Protein AF-A0A8H7TRX8-F1 (afdb_monomer)

pLDDT: mean 78.84, std 21.85, range [29.06, 98.62]

Secondary structure (DSSP, 8-state):
------------------------PPPPPPP-PPPTHHHHHHHHTTSS-PPPPP---PPPPPPPP---PPPPPPEEEEE--TT--STT--GGGTT--SSS-HHHHHHHHHHHHHHHTTSGGGHHHHHHHHPPPTTS-GGG--PPEEEEEE--EE---SS---HHHHHHHHHHHHHHHHTT-TTEEESHHHHTHHHHHHHHS-HHHHHTTTGGGSEEEEEE-TT--EEEEEE-BTTTBTTSS---HHHHHHHTT--GGGSTTTT--TTPPPP-H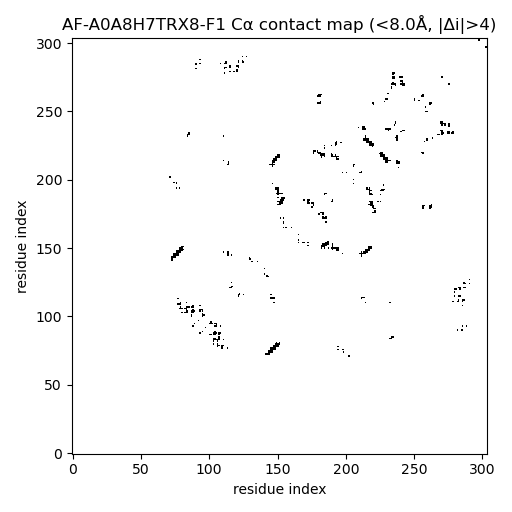HHHHHHHHHHHHHHHHHHHHHHHHHHHHT--

Structure (mmCIF, N/CA/C/O backbone):
data_AF-A0A8H7TRX8-F1
#
_entry.id   AF-A0A8H7TRX8-F1
#
loop_
_atom_site.group_PDB
_atom_site.id
_atom_site.type_symbol
_atom_site.label_atom_id
_atom_site.label_alt_id
_atom_site.label_comp_id
_atom_site.label_asym_id
_atom_site.label_entity_id
_atom_site.label_seq_id
_atom_site.pdbx_PDB_ins_code
_atom_site.Cartn_x
_atom_site.Cartn_y
_atom_site.Cartn_z
_atom_site.occupancy
_atom_site.B_iso_or_equiv
_atom_site.auth_seq_id
_atom_site.auth_comp_id
_atom_site.auth_asym_id
_atom_site.auth_atom_id
_atom_site.pdbx_PDB_model_num
ATOM 1 N N . MET A 1 1 ? -0.305 -61.666 39.624 1.00 35.84 1 MET A N 1
ATOM 2 C CA . MET A 1 1 ? 0.980 -62.393 39.688 1.00 35.84 1 MET A CA 1
ATOM 3 C C . MET A 1 1 ? 1.991 -61.541 38.919 1.00 35.84 1 MET A C 1
ATOM 5 O O . MET A 1 1 ? 1.822 -61.450 37.715 1.00 35.84 1 MET A O 1
ATOM 9 N N . GLY A 1 2 ? 2.906 -60.850 39.632 1.00 34.81 2 GLY A N 1
ATOM 10 C CA . GLY A 1 2 ? 3.966 -59.924 39.135 1.00 34.81 2 GLY A CA 1
ATOM 11 C C . GLY A 1 2 ? 3.442 -58.579 38.596 1.00 34.81 2 GLY A C 1
ATOM 12 O O . GLY A 1 2 ? 2.683 -58.611 37.643 1.00 34.81 2 GLY A O 1
ATOM 13 N N . HIS A 1 3 ? 3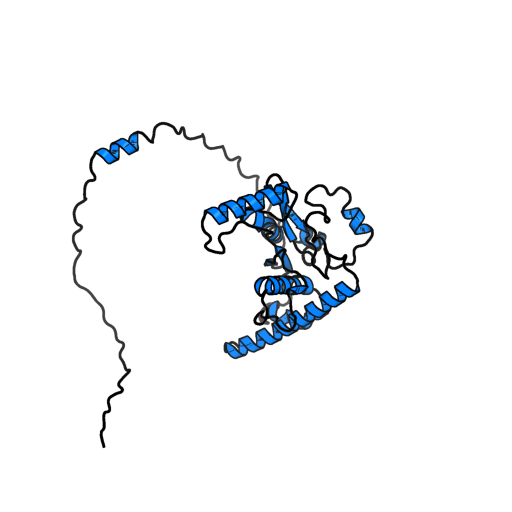.635 -57.365 39.136 1.00 34.59 3 HIS A N 1
ATOM 14 C CA . HIS A 1 3 ? 4.640 -56.664 39.969 1.00 34.59 3 HIS A CA 1
ATOM 15 C C . HIS A 1 3 ? 5.892 -56.130 39.237 1.00 34.59 3 HIS A C 1
ATOM 17 O O . HIS A 1 3 ? 6.704 -56.931 38.790 1.00 34.59 3 HIS A O 1
ATOM 23 N N . HIS A 1 4 ? 5.975 -54.784 39.155 1.00 36.88 4 HIS A N 1
ATOM 24 C CA . HIS A 1 4 ? 7.114 -53.828 39.084 1.00 36.88 4 HIS A CA 1
ATOM 25 C C . HIS A 1 4 ? 6.609 -52.569 38.337 1.00 36.88 4 HIS A C 1
ATOM 27 O O . HIS A 1 4 ? 6.227 -52.698 37.181 1.00 36.88 4 HIS A O 1
ATOM 33 N N . ASP A 1 5 ? 6.399 -51.358 38.865 1.00 37.66 5 ASP A N 1
ATOM 34 C CA . ASP A 1 5 ? 6.855 -50.540 40.009 1.00 37.66 5 ASP A CA 1
ATOM 35 C C . ASP A 1 5 ? 8.151 -49.724 39.803 1.00 37.66 5 ASP A C 1
ATOM 37 O O . ASP A 1 5 ? 9.176 -50.265 39.393 1.00 37.66 5 ASP A O 1
ATOM 41 N N . GLY A 1 6 ? 8.064 -48.428 40.154 1.00 30.64 6 GLY A N 1
ATOM 42 C CA . GLY A 1 6 ? 9.142 -47.425 40.241 1.00 30.64 6 GLY A CA 1
ATOM 43 C C . GLY A 1 6 ?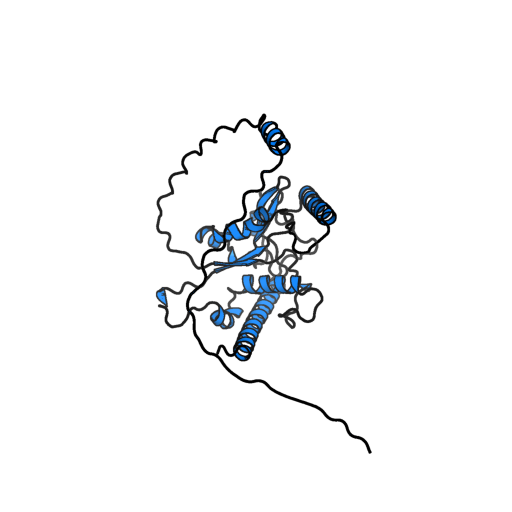 9.194 -46.404 39.086 1.00 30.64 6 GLY A C 1
ATOM 44 O O . GLY A 1 6 ? 9.355 -46.782 37.936 1.00 30.64 6 GLY A O 1
ATOM 45 N N . GLY A 1 7 ? 9.126 -45.085 39.280 1.00 29.06 7 GLY A N 1
ATOM 46 C CA . GLY A 1 7 ? 9.067 -44.275 40.494 1.00 29.06 7 GLY A CA 1
ATOM 47 C C . GLY A 1 7 ? 9.160 -42.784 40.127 1.00 29.06 7 GLY A C 1
ATOM 48 O O . GLY A 1 7 ? 9.946 -42.393 39.266 1.00 29.06 7 GLY A O 1
ATOM 49 N N . ALA A 1 8 ? 8.332 -41.966 40.773 1.00 34.69 8 ALA A N 1
ATOM 50 C CA . ALA A 1 8 ? 8.376 -40.506 40.759 1.00 34.69 8 ALA A CA 1
ATOM 51 C C . ALA A 1 8 ? 9.364 -39.979 41.813 1.00 34.69 8 ALA A C 1
ATOM 53 O O . ALA A 1 8 ? 9.553 -40.660 42.817 1.00 34.69 8 ALA A O 1
ATOM 54 N N . HIS A 1 9 ? 9.925 -38.776 41.601 1.00 32.00 9 HIS A N 1
ATOM 55 C CA . HIS A 1 9 ? 10.446 -37.789 42.582 1.00 32.00 9 HIS A CA 1
ATOM 56 C C . HIS A 1 9 ? 11.477 -36.869 41.883 1.00 32.00 9 HIS A C 1
ATOM 58 O O . HIS A 1 9 ? 12.253 -37.354 41.077 1.00 32.00 9 HIS A O 1
ATOM 64 N N . LYS A 1 10 ? 11.624 -35.560 42.129 1.00 34.69 10 LYS A N 1
ATOM 65 C CA . LYS A 1 10 ? 10.944 -34.565 42.976 1.00 34.69 10 LYS A CA 1
ATOM 66 C C . LYS A 1 10 ? 11.552 -33.199 42.591 1.00 34.69 10 LYS A C 1
ATOM 68 O O . LYS A 1 10 ? 12.772 -33.075 42.565 1.00 34.69 10 LYS A O 1
ATOM 73 N N . LEU A 1 11 ? 10.725 -32.193 42.324 1.00 34.84 11 LEU A N 1
ATOM 74 C CA . LEU A 1 11 ? 11.100 -30.776 42.412 1.00 34.84 11 LEU A CA 1
ATOM 75 C C . LEU A 1 11 ? 11.229 -30.391 43.893 1.00 34.84 11 LEU A C 1
ATOM 77 O O . LEU A 1 11 ? 10.339 -30.769 44.660 1.00 34.84 11 LEU A O 1
ATOM 81 N N . ARG A 1 12 ? 12.277 -29.635 44.268 1.00 31.19 12 ARG A N 1
ATOM 82 C CA . ARG A 1 12 ? 12.209 -28.425 45.123 1.00 31.19 12 ARG A CA 1
ATOM 83 C C . ARG A 1 12 ? 13.580 -27.900 45.590 1.00 31.19 12 ARG A C 1
ATOM 85 O O . ARG A 1 12 ? 14.409 -28.670 46.059 1.00 31.19 12 ARG A O 1
ATOM 92 N N . ASP A 1 13 ? 13.671 -26.571 45.499 1.00 30.55 13 ASP A N 1
ATOM 93 C CA . ASP A 1 13 ? 14.258 -25.588 46.424 1.00 30.55 13 ASP A CA 1
ATOM 94 C C . ASP A 1 13 ? 15.778 -25.557 46.672 1.00 30.55 13 ASP A C 1
ATOM 96 O O . ASP A 1 13 ? 16.337 -26.440 47.314 1.00 30.55 13 ASP A O 1
ATOM 100 N N . LEU A 1 14 ? 16.436 -24.461 46.258 1.00 30.69 14 LEU A N 1
ATOM 101 C CA . LEU A 1 14 ? 16.803 -23.334 47.144 1.00 30.69 14 LEU A CA 1
ATOM 102 C C . LEU A 1 14 ? 17.739 -22.341 46.432 1.00 30.69 14 LEU A C 1
ATOM 104 O O . LEU A 1 14 ? 18.818 -22.694 45.958 1.00 30.69 14 LEU A O 1
ATOM 108 N N . ALA A 1 15 ? 17.313 -21.081 46.412 1.00 32.53 15 ALA A N 1
ATOM 109 C CA . ALA A 1 15 ? 18.179 -19.915 46.308 1.00 32.53 15 ALA A CA 1
ATOM 110 C C . ALA A 1 15 ? 18.940 -19.713 47.634 1.00 32.53 15 ALA A C 1
ATOM 112 O O . ALA A 1 15 ? 18.352 -19.931 48.689 1.00 32.53 15 ALA A O 1
ATOM 113 N N . ASP A 1 16 ? 20.220 -19.322 47.580 1.00 31.12 16 ASP A N 1
ATOM 114 C CA . ASP A 1 16 ? 20.736 -18.098 48.227 1.00 31.12 16 ASP A CA 1
ATOM 115 C C . ASP A 1 16 ? 22.275 -17.958 48.118 1.00 31.12 16 ASP A C 1
ATOM 117 O O . ASP A 1 16 ? 23.044 -18.804 48.565 1.00 31.12 16 ASP A O 1
ATOM 121 N N . ILE A 1 17 ? 22.685 -16.859 47.471 1.00 32.97 17 ILE A N 1
ATOM 122 C CA . ILE A 1 17 ? 23.666 -15.830 47.881 1.00 32.97 17 ILE A CA 1
ATOM 123 C C . ILE A 1 17 ? 24.935 -16.274 48.650 1.00 32.97 17 ILE A C 1
ATOM 125 O O . ILE A 1 17 ? 24.864 -16.567 49.838 1.00 32.97 17 ILE A O 1
ATOM 129 N N . GLN A 1 18 ? 26.118 -16.107 48.026 1.00 30.06 18 GLN A N 1
ATOM 130 C CA . GLN A 1 18 ? 27.255 -15.295 48.534 1.00 30.06 18 GLN A CA 1
ATOM 131 C C . GLN A 1 18 ? 28.492 -15.364 47.602 1.00 30.06 18 GLN A C 1
ATOM 133 O O . GLN A 1 18 ? 29.047 -16.429 47.360 1.00 30.06 18 GLN A O 1
ATOM 138 N N . ASP A 1 19 ? 28.946 -14.197 47.136 1.00 34.84 19 ASP A N 1
ATOM 139 C CA . ASP A 1 19 ? 30.321 -13.884 46.680 1.00 34.84 19 ASP A CA 1
ATOM 140 C C . ASP A 1 19 ? 31.015 -13.187 47.890 1.00 34.84 19 ASP A C 1
ATOM 142 O O . ASP A 1 19 ? 30.263 -12.548 48.642 1.00 34.84 19 ASP A O 1
ATOM 146 N N . PRO A 1 20 ? 32.353 -13.225 48.160 1.00 41.59 20 PRO A N 1
ATOM 147 C CA . PRO A 1 20 ? 33.387 -12.811 47.198 1.00 41.59 20 PRO A CA 1
ATOM 148 C C . PRO A 1 20 ? 34.822 -13.414 47.337 1.00 41.59 20 PRO A C 1
ATOM 150 O O . PRO A 1 20 ? 35.249 -13.882 48.387 1.00 41.59 20 PRO A O 1
ATOM 153 N N . GLN A 1 21 ? 35.621 -13.225 46.276 1.00 32.00 21 GLN A N 1
ATOM 154 C CA . GLN A 1 21 ? 37.090 -13.017 46.263 1.00 32.00 21 GLN A CA 1
ATOM 155 C C . GLN A 1 21 ? 38.032 -14.145 46.745 1.00 32.00 21 GLN A C 1
ATOM 157 O O . GLN A 1 21 ? 38.257 -14.322 47.937 1.00 32.00 21 GLN A O 1
ATOM 162 N N . ALA A 1 22 ? 38.756 -14.756 45.795 1.00 34.28 22 ALA A N 1
ATOM 163 C CA . ALA A 1 22 ? 40.231 -14.727 45.712 1.00 34.28 22 ALA A CA 1
ATOM 164 C C . ALA A 1 22 ? 40.734 -15.775 44.706 1.00 34.28 22 ALA A C 1
ATOM 166 O O . ALA A 1 22 ? 40.695 -16.952 45.017 1.00 34.28 22 ALA A O 1
ATOM 167 N N . HIS A 1 23 ? 41.255 -15.365 43.544 1.00 38.56 23 HIS A N 1
ATOM 168 C CA . HIS A 1 23 ? 42.438 -15.967 42.902 1.00 38.56 23 HIS A CA 1
ATOM 169 C C . HIS A 1 23 ? 42.927 -15.044 41.768 1.00 38.56 23 HIS A C 1
ATOM 171 O O . HIS A 1 23 ? 42.136 -14.476 41.021 1.00 38.56 23 HIS A O 1
ATOM 177 N N . GLY A 1 24 ? 44.244 -14.820 41.737 1.00 37.09 24 GLY A N 1
ATOM 178 C CA . GLY A 1 24 ? 44.930 -13.765 40.985 1.00 37.09 24 GLY A CA 1
ATOM 179 C C . GLY A 1 24 ? 45.011 -13.950 39.460 1.00 37.09 24 GLY A C 1
ATOM 180 O O . GLY A 1 24 ? 44.473 -14.908 38.907 1.00 37.09 24 GLY A O 1
ATOM 181 N N . PRO A 1 25 ? 45.683 -13.014 38.762 1.00 35.91 25 PRO A N 1
ATOM 182 C CA . PRO A 1 25 ? 45.646 -12.917 37.309 1.00 35.91 25 PRO A CA 1
ATOM 183 C C . PRO A 1 25 ? 46.449 -14.043 36.648 1.00 35.91 25 PRO A C 1
ATOM 185 O O . PRO A 1 25 ? 47.644 -14.197 36.893 1.00 35.91 25 PRO A O 1
ATOM 188 N N . ALA A 1 26 ? 45.788 -14.803 35.774 1.00 41.28 26 ALA A N 1
ATOM 189 C CA . ALA A 1 26 ? 46.427 -15.782 34.905 1.00 41.28 26 ALA A CA 1
ATOM 190 C C . ALA A 1 26 ? 47.341 -15.084 33.878 1.00 41.28 26 ALA A C 1
ATOM 192 O O . ALA A 1 26 ? 46.930 -14.159 33.171 1.00 41.28 26 ALA A O 1
ATOM 193 N N . GLU A 1 27 ? 48.593 -15.534 33.815 1.00 37.94 27 GLU A N 1
ATOM 194 C CA . GLU A 1 27 ? 49.630 -15.057 32.900 1.00 37.94 27 GLU A CA 1
ATOM 195 C C . GLU A 1 27 ? 49.241 -15.266 31.423 1.00 37.94 27 GLU A C 1
ATOM 197 O O . GLU A 1 27 ? 48.745 -16.321 31.024 1.00 37.94 27 GLU A O 1
ATOM 202 N N . ARG A 1 28 ? 49.489 -14.249 30.584 1.00 38.94 28 ARG A N 1
ATOM 203 C CA . ARG A 1 28 ? 49.317 -14.324 29.122 1.00 38.94 28 ARG A CA 1
ATOM 204 C C . ARG A 1 28 ? 50.450 -15.147 28.491 1.00 38.94 28 ARG A C 1
ATOM 206 O O . ARG A 1 28 ? 51.612 -14.838 28.756 1.00 38.94 28 ARG A O 1
ATOM 213 N N . PRO A 1 29 ? 50.164 -16.099 27.586 1.00 43.34 29 PRO A N 1
ATOM 214 C CA . PRO A 1 29 ? 51.209 -16.787 26.838 1.00 43.34 29 PRO A CA 1
ATOM 215 C C . PRO A 1 29 ? 51.834 -15.866 25.767 1.00 43.34 29 PRO A C 1
ATOM 217 O O . PRO A 1 29 ? 51.156 -14.984 25.228 1.00 43.34 29 PRO A O 1
ATOM 220 N N . PRO A 1 30 ? 53.129 -16.047 25.446 1.00 45.12 30 PRO A N 1
ATOM 221 C CA . PRO A 1 30 ? 53.877 -15.142 24.584 1.00 45.12 30 PRO A CA 1
ATOM 222 C C . PRO A 1 30 ? 53.484 -15.259 23.105 1.00 45.12 30 PRO A C 1
ATOM 224 O O . PRO A 1 30 ? 53.140 -16.319 22.587 1.00 45.12 30 PRO A O 1
ATOM 227 N N . HIS A 1 31 ? 53.573 -14.115 22.431 1.00 46.09 31 HIS A N 1
ATOM 228 C CA . HIS A 1 31 ? 53.227 -13.866 21.036 1.00 46.09 31 HIS A CA 1
ATOM 229 C C . HIS A 1 31 ? 53.861 -14.865 20.052 1.00 46.09 31 HIS A C 1
ATOM 231 O O . HIS A 1 31 ? 55.081 -14.908 19.887 1.00 46.09 31 HIS A O 1
ATOM 237 N N . LEU A 1 32 ? 53.018 -15.600 19.321 1.00 41.66 32 LEU A N 1
ATOM 238 C CA . LEU A 1 32 ? 53.422 -16.383 18.156 1.00 41.66 32 LEU A CA 1
ATOM 239 C C . LEU A 1 32 ? 53.788 -15.412 17.015 1.00 41.66 32 LEU A C 1
ATOM 241 O O . LEU A 1 32 ? 52.919 -14.778 16.414 1.00 41.66 32 LEU A O 1
ATOM 245 N N . GLN A 1 33 ? 55.083 -15.245 16.740 1.00 49.78 33 GLN A N 1
ATOM 246 C CA . GLN A 1 33 ? 55.556 -14.465 15.595 1.00 49.78 33 GLN A CA 1
ATOM 247 C C . GLN A 1 33 ? 55.235 -15.212 14.294 1.00 49.78 33 GLN A C 1
ATOM 249 O O . GLN A 1 33 ? 55.710 -16.323 14.067 1.00 49.78 33 GLN A O 1
ATOM 254 N N . LEU A 1 34 ? 54.423 -14.595 13.434 1.00 48.75 34 LEU A N 1
ATOM 255 C CA . LEU A 1 34 ? 54.100 -15.125 12.109 1.00 48.75 34 LEU A CA 1
ATOM 256 C C . LEU A 1 34 ? 55.338 -15.111 11.179 1.00 48.75 34 LEU A C 1
ATOM 258 O O . LEU A 1 34 ? 56.141 -14.175 11.251 1.00 48.75 34 LEU A O 1
ATOM 262 N N . PRO A 1 35 ? 55.488 -16.094 10.266 1.00 49.28 35 PRO A N 1
ATOM 263 C CA . PRO A 1 35 ? 56.634 -16.192 9.360 1.00 49.28 35 PRO A CA 1
ATOM 264 C C . PRO A 1 35 ? 56.794 -14.977 8.428 1.00 49.28 35 PRO A C 1
ATOM 266 O O . PRO A 1 35 ? 55.818 -14.449 7.882 1.00 49.28 35 PRO A O 1
ATOM 269 N N . ARG A 1 36 ? 58.056 -14.581 8.195 1.00 52.44 36 ARG A N 1
ATOM 270 C CA . ARG A 1 36 ? 58.494 -13.373 7.457 1.00 52.44 36 ARG A CA 1
ATOM 271 C C . ARG A 1 36 ? 58.048 -13.280 5.986 1.00 52.44 36 ARG A C 1
ATOM 273 O O . ARG A 1 36 ? 58.174 -12.212 5.394 1.00 52.44 36 ARG A O 1
ATOM 280 N N . GLU A 1 37 ? 57.460 -14.321 5.401 1.00 48.75 37 GLU A N 1
ATOM 281 C CA . GLU A 1 37 ? 56.941 -14.282 4.022 1.00 48.75 37 GLU A CA 1
ATOM 282 C C . GLU A 1 37 ? 55.556 -13.619 3.895 1.00 48.75 37 GLU A C 1
ATOM 284 O O . GLU A 1 37 ? 55.188 -13.129 2.826 1.00 48.75 37 GLU A O 1
ATOM 289 N N . THR A 1 38 ? 54.811 -13.483 4.996 1.00 48.25 38 THR A N 1
ATOM 290 C CA . THR A 1 38 ? 53.469 -12.864 4.989 1.00 48.25 38 THR A CA 1
ATOM 291 C C . THR A 1 38 ? 53.519 -11.326 5.004 1.00 48.25 38 THR A C 1
ATOM 293 O O . THR A 1 38 ? 52.545 -10.654 4.662 1.00 48.25 38 THR A O 1
ATOM 296 N N . GLN A 1 39 ? 54.669 -10.736 5.349 1.00 46.66 39 GLN A N 1
ATOM 297 C CA . GLN A 1 39 ? 54.852 -9.280 5.418 1.00 46.66 39 GLN A CA 1
ATOM 298 C C . GLN A 1 39 ? 55.280 -8.674 4.067 1.00 46.66 39 GLN A C 1
ATOM 300 O O . GLN A 1 39 ? 54.931 -7.533 3.767 1.00 46.66 39 GLN A O 1
ATOM 305 N N . ALA A 1 40 ? 55.936 -9.461 3.206 1.00 44.56 40 ALA A N 1
ATOM 306 C CA . ALA A 1 40 ? 56.367 -9.041 1.868 1.00 44.56 40 ALA A CA 1
ATOM 307 C C . ALA A 1 40 ? 55.240 -9.071 0.812 1.00 44.56 40 ALA A C 1
ATOM 309 O O . ALA A 1 40 ? 55.283 -8.328 -0.165 1.00 44.56 40 ALA A O 1
ATOM 310 N N . ARG A 1 41 ? 54.172 -9.858 1.017 1.00 45.25 41 ARG A N 1
ATOM 311 C CA . ARG A 1 41 ? 52.973 -9.812 0.150 1.00 45.25 41 ARG A CA 1
ATOM 312 C C . ARG A 1 41 ? 52.021 -8.656 0.477 1.00 45.25 41 ARG A C 1
ATOM 314 O O . ARG A 1 41 ? 51.245 -8.246 -0.380 1.00 45.25 41 ARG A O 1
ATOM 321 N N . ARG A 1 42 ? 52.122 -8.069 1.676 1.00 44.72 42 ARG A N 1
ATOM 322 C CA . ARG A 1 42 ? 51.379 -6.853 2.058 1.00 44.72 42 ARG A CA 1
ATOM 323 C C . ARG A 1 42 ? 52.015 -5.555 1.545 1.00 44.72 42 ARG A C 1
ATOM 325 O O . ARG A 1 42 ? 51.314 -4.549 1.463 1.00 44.72 42 ARG A O 1
ATOM 332 N N . SER A 1 43 ? 53.296 -5.559 1.167 1.00 45.12 43 SER A N 1
ATOM 333 C CA . SER A 1 43 ? 53.972 -4.374 0.615 1.00 45.12 43 SER A CA 1
ATOM 334 C C . SER A 1 43 ? 53.789 -4.211 -0.899 1.00 45.12 43 SER A C 1
ATOM 336 O O . SER A 1 43 ? 53.803 -3.083 -1.385 1.00 45.12 43 SER A O 1
ATOM 338 N N . LEU A 1 44 ? 53.520 -5.291 -1.643 1.00 42.38 44 LEU A N 1
ATOM 339 C CA . LEU A 1 44 ? 53.300 -5.234 -3.097 1.00 42.38 44 LEU A CA 1
ATOM 340 C C . LEU A 1 44 ? 51.845 -4.960 -3.516 1.00 42.38 44 LEU A C 1
ATOM 342 O O . LEU A 1 44 ? 51.615 -4.546 -4.647 1.00 42.38 44 LEU A O 1
ATOM 346 N N . LEU A 1 45 ? 50.871 -5.070 -2.603 1.00 42.53 45 LEU A N 1
ATOM 347 C CA . LEU A 1 45 ? 49.482 -4.640 -2.846 1.00 42.53 45 LEU A CA 1
ATOM 348 C C . LEU A 1 45 ? 49.215 -3.167 -2.461 1.00 42.53 45 LEU A C 1
ATOM 350 O O . LEU A 1 45 ? 48.074 -2.715 -2.484 1.00 42.53 45 LEU A O 1
ATOM 354 N N . ARG A 1 46 ? 50.259 -2.408 -2.093 1.00 46.91 46 ARG A N 1
ATOM 355 C CA . ARG A 1 46 ? 50.192 -0.969 -1.759 1.00 46.91 46 ARG A CA 1
ATOM 356 C C . ARG A 1 46 ? 50.767 -0.047 -2.838 1.00 46.91 46 ARG A C 1
ATOM 358 O O . ARG A 1 46 ? 50.865 1.157 -2.622 1.00 46.91 46 ARG A O 1
ATOM 365 N N . MET A 1 47 ? 51.098 -0.571 -4.016 1.00 47.56 47 MET A N 1
ATOM 366 C CA . MET A 1 47 ? 51.517 0.231 -5.168 1.00 47.56 47 MET A CA 1
ATOM 367 C C . MET A 1 47 ? 50.529 0.075 -6.322 1.00 47.56 47 MET A C 1
ATOM 369 O O . MET A 1 47 ? 50.781 -0.671 -7.260 1.00 47.56 47 MET A O 1
ATOM 373 N N . ARG A 1 48 ? 49.398 0.787 -6.214 1.00 53.16 48 ARG A N 1
ATOM 374 C CA . ARG A 1 48 ? 48.619 1.446 -7.292 1.00 53.16 48 ARG A CA 1
ATOM 375 C C . ARG A 1 48 ? 47.188 1.736 -6.824 1.00 53.16 48 ARG A C 1
ATOM 377 O O . ARG A 1 48 ? 46.224 1.262 -7.401 1.00 53.16 48 ARG A O 1
ATOM 384 N N . LEU A 1 49 ? 47.055 2.577 -5.805 1.00 41.66 49 LEU A N 1
ATOM 385 C CA . LEU A 1 49 ? 45.867 3.408 -5.623 1.00 41.66 49 LEU A CA 1
ATOM 386 C C . LEU A 1 49 ? 46.377 4.772 -5.164 1.00 41.66 49 LEU A C 1
ATOM 388 O O . LEU A 1 49 ? 46.784 4.940 -4.017 1.00 41.66 49 LEU A O 1
ATOM 392 N N . ARG A 1 50 ? 46.438 5.736 -6.089 1.00 42.59 50 ARG A N 1
ATOM 393 C CA . ARG A 1 50 ? 46.503 7.143 -5.684 1.00 42.59 50 ARG A CA 1
ATOM 394 C C . ARG A 1 50 ? 45.187 7.428 -4.952 1.00 42.59 50 ARG A C 1
ATOM 396 O O . ARG A 1 50 ? 44.144 7.130 -5.535 1.00 42.59 50 ARG A O 1
ATOM 403 N N . PRO A 1 51 ? 45.199 7.973 -3.727 1.00 42.06 51 PRO A N 1
ATOM 404 C CA . PRO A 1 51 ? 43.976 8.501 -3.149 1.00 42.06 51 PRO A CA 1
ATOM 405 C C . PRO A 1 51 ? 43.466 9.603 -4.083 1.00 42.06 51 PRO A C 1
ATOM 407 O O . PRO A 1 51 ? 44.223 10.498 -4.468 1.00 42.06 51 PRO A O 1
ATOM 410 N N . LEU A 1 52 ? 42.206 9.493 -4.502 1.00 43.75 52 LEU A N 1
ATOM 411 C CA . LEU A 1 52 ? 41.504 10.613 -5.117 1.00 43.75 52 LEU A CA 1
ATOM 412 C C . LEU A 1 52 ? 41.537 11.779 -4.116 1.00 43.75 52 LEU A C 1
ATOM 414 O O . LEU A 1 52 ? 41.382 11.535 -2.914 1.00 43.75 52 LEU A O 1
ATOM 418 N N . PRO A 1 53 ? 41.769 13.025 -4.567 1.00 45.12 53 PRO A N 1
ATOM 419 C CA . PRO A 1 53 ? 41.604 14.170 -3.686 1.00 45.12 53 PRO A CA 1
ATOM 420 C C . PRO A 1 53 ? 40.178 14.137 -3.116 1.00 45.12 53 PRO A C 1
ATOM 422 O O . PRO A 1 53 ? 39.261 13.718 -3.832 1.00 45.12 53 PRO A O 1
ATOM 425 N N . PRO A 1 54 ? 39.969 14.539 -1.851 1.00 42.19 54 PRO A N 1
ATOM 426 C CA . PRO A 1 54 ? 38.619 14.681 -1.336 1.00 42.19 54 PRO A CA 1
ATOM 427 C C . PRO A 1 54 ? 37.878 15.623 -2.282 1.00 42.19 54 PRO A C 1
ATOM 429 O O . PRO A 1 54 ? 38.342 16.735 -2.544 1.00 42.19 54 PRO A O 1
ATOM 432 N N . LEU A 1 55 ? 36.761 15.157 -2.845 1.00 42.91 55 LEU A N 1
ATOM 433 C CA . LEU A 1 55 ? 35.801 16.060 -3.462 1.00 42.91 55 LEU A CA 1
ATOM 434 C C . LEU A 1 55 ? 35.478 17.083 -2.380 1.00 42.91 55 LEU A C 1
ATOM 436 O O . LEU A 1 55 ? 34.982 16.708 -1.317 1.00 42.91 55 LEU A O 1
ATOM 440 N N . ALA A 1 56 ? 35.856 18.340 -2.611 1.00 40.50 56 ALA A N 1
ATOM 441 C CA . ALA A 1 56 ? 35.449 19.434 -1.756 1.00 40.50 56 ALA A CA 1
ATOM 442 C C . ALA A 1 56 ? 33.922 19.378 -1.704 1.00 40.50 56 ALA A C 1
ATOM 444 O O . ALA A 1 56 ? 33.254 19.671 -2.696 1.00 40.50 56 ALA A O 1
ATOM 445 N N . GLN A 1 57 ? 33.380 18.901 -0.583 1.00 43.28 57 GLN A N 1
ATOM 446 C CA . GLN A 1 57 ? 31.960 19.017 -0.320 1.00 43.28 57 GLN A CA 1
ATOM 447 C C . GLN A 1 57 ? 31.709 20.518 -0.294 1.00 43.28 57 GLN A C 1
ATOM 449 O O . GLN A 1 57 ? 32.292 21.233 0.526 1.00 43.28 57 GLN A O 1
ATOM 454 N N . ALA A 1 58 ? 30.925 21.006 -1.255 1.00 44.53 58 ALA A N 1
ATOM 455 C CA . ALA A 1 58 ? 30.364 22.336 -1.135 1.00 44.53 58 ALA A CA 1
ATOM 456 C C . ALA A 1 58 ? 29.704 22.414 0.253 1.00 44.53 58 ALA A C 1
ATOM 458 O O . ALA A 1 58 ? 29.092 21.420 0.667 1.00 44.53 58 ALA A O 1
ATOM 459 N N . PRO A 1 59 ? 29.869 23.523 0.998 1.00 49.47 59 PRO A N 1
ATOM 460 C CA . PRO A 1 59 ? 29.164 23.676 2.260 1.00 49.47 59 PRO A CA 1
ATOM 461 C C . PRO A 1 59 ? 27.681 23.389 2.005 1.00 49.47 59 PRO A C 1
ATOM 463 O O . PRO A 1 59 ? 27.172 23.791 0.950 1.00 49.47 59 PRO A O 1
ATOM 466 N N . PRO A 1 60 ? 27.009 22.652 2.908 1.00 49.78 60 PRO A N 1
ATOM 467 C CA . PRO A 1 60 ? 25.589 22.394 2.755 1.00 49.78 60 PRO A CA 1
ATOM 468 C C . PRO A 1 60 ? 24.886 23.736 2.515 1.00 49.78 60 PRO A C 1
ATOM 470 O O . PRO A 1 60 ? 25.288 24.738 3.123 1.00 49.78 60 PRO A O 1
ATOM 473 N N . PRO A 1 61 ? 23.901 23.795 1.599 1.00 60.62 61 PRO A N 1
ATOM 474 C CA . PRO A 1 61 ? 23.123 25.010 1.425 1.00 60.62 61 PRO A CA 1
ATOM 475 C C . PRO A 1 61 ? 22.629 25.457 2.807 1.00 60.62 61 PRO A C 1
ATOM 477 O O . PRO A 1 61 ? 22.275 24.592 3.617 1.00 60.62 61 PRO A O 1
ATOM 480 N N . PRO A 1 62 ? 22.666 26.767 3.119 1.00 54.91 62 PRO A N 1
ATOM 481 C CA . PRO A 1 62 ? 22.174 27.249 4.399 1.00 54.91 62 PRO A CA 1
ATOM 482 C C . PRO A 1 62 ? 20.770 26.690 4.595 1.00 54.91 62 PRO A C 1
ATOM 484 O O . PRO A 1 62 ? 19.944 26.776 3.682 1.00 54.91 62 PRO A O 1
ATOM 487 N N . HIS A 1 63 ? 20.542 26.061 5.752 1.00 52.16 63 HIS A N 1
ATOM 488 C CA . HIS A 1 63 ? 19.215 25.596 6.119 1.00 52.16 63 HIS A CA 1
ATOM 489 C C . HIS A 1 63 ? 18.247 26.760 5.876 1.00 52.16 63 HIS A C 1
ATOM 491 O O . HIS A 1 63 ? 18.542 27.872 6.337 1.00 52.16 63 HIS A O 1
ATOM 497 N N . PRO A 1 64 ? 17.148 26.555 5.123 1.00 55.41 64 PRO A N 1
ATOM 498 C CA . PRO A 1 64 ? 16.105 27.564 5.084 1.00 55.41 64 PRO A CA 1
ATOM 499 C C . PRO A 1 64 ? 15.734 27.897 6.535 1.00 55.41 64 PRO A C 1
ATOM 501 O O . PRO A 1 64 ? 15.846 27.011 7.395 1.00 55.41 64 PRO A O 1
ATOM 504 N N . PRO A 1 65 ? 15.381 29.161 6.836 1.00 47.06 65 PRO A N 1
ATOM 505 C CA . PRO A 1 65 ? 14.955 29.530 8.177 1.00 47.06 65 PRO A CA 1
ATOM 506 C C . PRO A 1 65 ? 13.948 28.486 8.653 1.00 47.06 65 PRO A C 1
ATOM 508 O O . PRO A 1 65 ? 13.026 28.142 7.911 1.00 47.06 65 PRO A O 1
ATOM 511 N N . GLN A 1 66 ? 14.204 27.919 9.834 1.00 47.44 66 GLN A N 1
ATOM 512 C CA . GLN A 1 66 ? 13.261 27.038 10.506 1.00 47.44 66 GLN A CA 1
ATOM 513 C C . GLN A 1 66 ? 12.072 27.907 10.898 1.00 47.44 66 GLN A C 1
ATOM 515 O O . GLN A 1 66 ? 11.982 28.394 12.021 1.00 47.44 66 GLN A O 1
ATOM 520 N N . ASP A 1 67 ? 11.207 28.170 9.924 1.00 48.50 67 ASP A N 1
ATOM 521 C CA . ASP A 1 67 ? 9.821 28.443 10.214 1.00 48.50 67 ASP A CA 1
ATOM 522 C C . ASP A 1 67 ? 9.372 27.228 11.013 1.00 48.50 67 ASP A C 1
ATOM 524 O O . ASP A 1 67 ? 9.518 26.085 10.556 1.00 48.50 67 ASP A O 1
ATOM 528 N N . VAL A 1 68 ? 8.976 27.464 12.258 1.00 52.16 68 VAL A N 1
ATOM 529 C CA . VAL A 1 68 ? 8.396 26.435 13.110 1.00 52.16 68 VAL A CA 1
ATOM 530 C C . VAL A 1 68 ? 7.060 26.113 12.457 1.00 52.16 68 VAL A C 1
ATOM 532 O O . VAL A 1 68 ? 6.040 26.704 12.784 1.00 52.16 68 VAL A O 1
ATOM 535 N N . ARG A 1 69 ? 7.095 25.252 11.435 1.00 55.66 69 ARG A N 1
ATOM 536 C CA . ARG A 1 69 ? 5.900 24.632 10.884 1.00 55.66 69 ARG A CA 1
ATOM 537 C C . ARG A 1 69 ? 5.256 23.933 12.065 1.00 55.66 69 ARG A C 1
ATOM 539 O O . ARG A 1 69 ? 5.929 23.126 12.714 1.00 55.66 69 ARG A O 1
ATOM 546 N N . GLU A 1 70 ? 4.013 24.286 12.369 1.00 59.69 70 GLU A N 1
ATOM 547 C CA . GLU A 1 70 ? 3.232 23.496 13.311 1.00 59.69 70 GLU A CA 1
ATOM 548 C C . GLU A 1 70 ? 3.348 22.029 12.876 1.00 59.69 70 GLU A C 1
ATOM 550 O O . GLU A 1 70 ? 3.261 21.743 11.672 1.00 59.69 70 GLU A O 1
ATOM 555 N N . PRO A 1 71 ? 3.700 21.117 13.797 1.00 63.12 71 PRO A N 1
ATOM 556 C CA . PRO A 1 71 ? 3.864 19.726 13.431 1.00 63.12 71 PRO A CA 1
ATOM 557 C C . PRO A 1 71 ? 2.518 19.234 12.900 1.00 63.12 71 PRO A C 1
ATOM 559 O O . PRO A 1 71 ? 1.512 19.292 13.600 1.00 63.12 71 PRO A O 1
ATOM 562 N N . GLY A 1 72 ? 2.503 18.805 11.636 1.00 73.62 72 GLY A N 1
ATOM 563 C CA . GLY A 1 72 ? 1.336 18.150 11.052 1.00 73.62 72 GLY A CA 1
ATOM 564 C C . GLY A 1 72 ? 0.990 16.855 11.801 1.00 73.62 72 GLY A C 1
ATOM 565 O O . GLY A 1 72 ? 1.765 16.423 12.663 1.00 73.62 72 GLY A O 1
ATOM 566 N N . PRO A 1 73 ? -0.140 16.215 11.459 1.00 86.31 73 PRO A N 1
ATOM 567 C CA . PRO A 1 73 ? -0.561 14.968 12.086 1.00 86.31 73 PRO A CA 1
ATOM 568 C C . PRO A 1 73 ? 0.545 13.909 12.046 1.00 86.31 73 PRO A C 1
ATOM 570 O O . PRO A 1 73 ? 1.368 13.858 11.121 1.00 86.31 73 PRO A O 1
ATOM 573 N N . GLY A 1 74 ? 0.536 13.022 13.046 1.00 90.56 74 GLY A N 1
ATOM 574 C CA . GLY A 1 74 ? 1.292 11.775 12.974 1.00 90.56 74 GLY A CA 1
ATOM 575 C C . GLY A 1 74 ? 0.930 11.010 11.697 1.00 90.56 74 GLY A C 1
ATOM 576 O O . GLY A 1 74 ? -0.161 11.167 11.159 1.00 90.56 74 GLY A O 1
ATOM 577 N N . ARG A 1 75 ? 1.853 10.200 11.172 1.00 94.06 75 ARG A N 1
ATOM 578 C CA . ARG A 1 75 ? 1.631 9.477 9.910 1.00 94.06 75 ARG A CA 1
ATOM 579 C C . ARG A 1 75 ? 1.799 7.982 10.101 1.00 94.06 75 ARG A C 1
ATOM 581 O O . ARG A 1 75 ? 2.870 7.530 10.508 1.00 94.06 75 ARG A O 1
ATOM 588 N N . ILE A 1 76 ? 0.775 7.225 9.731 1.00 96.75 76 ILE A N 1
ATOM 589 C CA . ILE A 1 76 ? 0.809 5.767 9.644 1.00 96.75 76 ILE A CA 1
ATOM 590 C C . ILE A 1 76 ? 0.960 5.407 8.167 1.00 96.75 76 ILE A C 1
ATOM 592 O O . ILE A 1 76 ? 0.081 5.668 7.355 1.00 96.75 76 ILE A O 1
ATOM 596 N N . ILE A 1 77 ? 2.101 4.827 7.791 1.00 98.06 77 ILE A N 1
ATOM 597 C CA . ILE A 1 77 ? 2.380 4.463 6.396 1.00 98.06 77 ILE A CA 1
ATOM 598 C C . ILE A 1 77 ? 2.317 2.947 6.259 1.00 98.06 77 ILE A C 1
ATOM 600 O O . ILE A 1 77 ? 3.248 2.226 6.630 1.00 98.06 77 ILE A O 1
ATOM 604 N N . TRP A 1 78 ? 1.224 2.468 5.682 1.00 98.06 78 TRP A N 1
ATOM 605 C CA . TRP A 1 78 ? 0.991 1.061 5.414 1.00 98.06 78 TRP A CA 1
ATOM 606 C C . TRP A 1 78 ? 1.750 0.596 4.168 1.00 98.06 78 TRP A C 1
ATOM 608 O O . TRP A 1 78 ? 1.788 1.265 3.131 1.00 98.06 78 TRP A O 1
ATOM 618 N N . SER A 1 79 ? 2.369 -0.583 4.258 1.00 97.31 79 SER A N 1
ATOM 619 C CA . SER A 1 79 ? 3.136 -1.191 3.164 1.00 97.31 79 SER A CA 1
ATOM 620 C C . SER A 1 79 ? 2.430 -2.429 2.621 1.00 97.31 79 SER A C 1
ATOM 622 O O . SER A 1 79 ? 2.527 -3.536 3.165 1.00 97.31 79 SER A O 1
ATOM 624 N N . SER A 1 80 ? 1.723 -2.225 1.518 1.00 97.56 80 SER A N 1
ATOM 625 C CA . SER A 1 80 ? 1.012 -3.236 0.747 1.00 97.56 80 SER A CA 1
ATOM 626 C C . SER A 1 80 ? 1.884 -3.805 -0.395 1.00 97.56 80 SER A C 1
ATOM 628 O O . SER A 1 80 ? 3.113 -3.690 -0.398 1.00 97.56 80 SER A O 1
ATOM 630 N N . SER A 1 81 ? 1.263 -4.488 -1.355 1.00 96.38 81 SER A N 1
ATOM 631 C CA . SER A 1 81 ? 1.881 -5.137 -2.513 1.00 96.38 81 SER A CA 1
ATOM 632 C C . SER A 1 81 ? 1.113 -4.822 -3.800 1.00 96.38 81 SER A C 1
ATOM 634 O O . SER A 1 81 ? -0.061 -4.458 -3.759 1.00 96.38 81 SER A O 1
ATOM 636 N N . ILE A 1 82 ? 1.768 -4.996 -4.951 1.00 94.94 82 ILE A N 1
ATOM 637 C CA . ILE A 1 82 ? 1.087 -5.019 -6.259 1.00 94.94 82 ILE A CA 1
ATOM 638 C C . ILE A 1 82 ? 0.204 -6.263 -6.440 1.00 94.94 82 ILE A C 1
ATOM 640 O O . ILE A 1 82 ? -0.685 -6.240 -7.280 1.00 94.94 82 ILE A O 1
ATOM 644 N N . GLU A 1 83 ? 0.437 -7.307 -5.639 1.00 93.88 83 GLU A N 1
ATOM 645 C CA . GLU A 1 83 ? -0.299 -8.583 -5.655 1.00 93.88 83 GLU A CA 1
ATOM 646 C C . GLU A 1 83 ? -1.546 -8.561 -4.743 1.00 93.88 83 GLU A C 1
ATOM 648 O O . GLU A 1 83 ? -2.160 -9.592 -4.489 1.00 93.88 83 GLU A O 1
ATOM 653 N N . ALA A 1 84 ? -1.908 -7.395 -4.192 1.00 94.81 84 ALA A N 1
ATOM 654 C CA . ALA A 1 84 ? -3.072 -7.211 -3.319 1.00 94.81 84 ALA A CA 1
ATOM 655 C C . ALA A 1 84 ? -4.375 -7.145 -4.138 1.00 94.81 84 ALA A C 1
ATOM 657 O O . ALA A 1 84 ? -5.032 -6.104 -4.233 1.00 94.81 84 ALA A O 1
ATOM 658 N N . HIS A 1 85 ? -4.703 -8.253 -4.791 1.00 93.62 85 HIS A N 1
ATOM 659 C CA . HIS A 1 85 ? -5.857 -8.367 -5.676 1.00 93.62 85 HIS A CA 1
ATOM 660 C C . HIS A 1 85 ? -7.163 -8.564 -4.905 1.00 93.62 85 HIS A C 1
ATOM 662 O O . HIS A 1 85 ? -7.169 -8.844 -3.708 1.00 93.62 85 HIS A O 1
ATOM 668 N N . ARG A 1 86 ? -8.300 -8.393 -5.581 1.00 93.31 86 ARG A N 1
ATOM 669 C CA . ARG A 1 86 ? -9.607 -8.587 -4.943 1.00 93.31 86 ARG A CA 1
ATOM 670 C C . ARG A 1 86 ? -9.877 -10.055 -4.588 1.00 93.31 86 ARG A C 1
ATOM 672 O O . ARG A 1 86 ? -10.475 -10.326 -3.557 1.00 93.31 86 ARG A O 1
ATOM 679 N N . ASP A 1 87 ? -9.461 -10.984 -5.439 1.00 92.69 87 ASP A N 1
ATOM 680 C CA . ASP A 1 87 ? -9.781 -12.417 -5.371 1.00 92.69 87 ASP A CA 1
ATOM 681 C C . ASP A 1 87 ? -8.976 -13.203 -4.325 1.00 92.69 87 ASP A C 1
ATOM 683 O O . ASP A 1 87 ? -9.329 -14.336 -3.998 1.00 92.69 87 ASP A O 1
ATOM 687 N N . VAL A 1 88 ? -7.915 -12.605 -3.782 1.00 93.00 88 VAL A N 1
ATOM 688 C CA . VAL A 1 88 ? -7.085 -13.211 -2.730 1.00 93.00 88 VAL A CA 1
ATOM 689 C C . VAL A 1 88 ? -7.622 -12.965 -1.319 1.00 93.00 88 VAL A C 1
ATOM 691 O O . VAL A 1 88 ? -7.199 -13.657 -0.397 1.00 93.00 88 VAL A O 1
ATOM 694 N N . PHE A 1 89 ? -8.533 -12.003 -1.137 1.00 95.00 89 PHE A N 1
ATOM 695 C CA . PHE A 1 89 ? -9.099 -11.661 0.167 1.00 95.00 89 PHE A CA 1
ATOM 696 C C . PHE A 1 89 ? -10.460 -12.314 0.376 1.00 95.00 89 PHE A C 1
ATOM 698 O O . PHE A 1 89 ? -11.301 -12.334 -0.522 1.00 95.00 89 PHE A O 1
ATOM 705 N N . ASN A 1 90 ? -10.675 -12.812 1.588 1.00 92.50 90 ASN A N 1
ATOM 706 C CA . ASN A 1 90 ? -11.945 -13.366 2.019 1.00 92.50 90 ASN A CA 1
ATOM 707 C C . ASN A 1 90 ? -12.374 -12.664 3.314 1.00 92.50 90 ASN 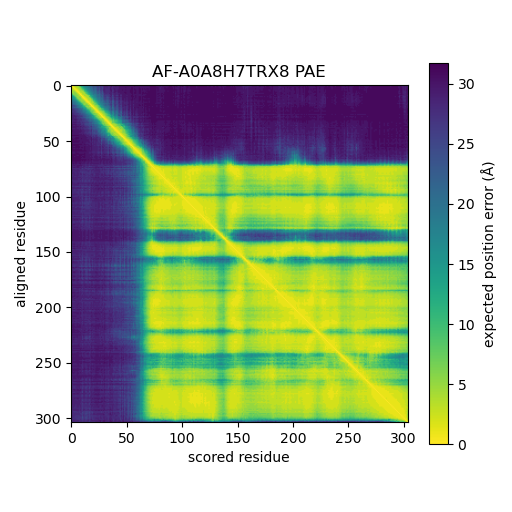A C 1
ATOM 709 O O . ASN A 1 90 ? -11.680 -12.844 4.315 1.00 92.50 90 ASN A O 1
ATOM 713 N N . PRO A 1 91 ? -13.493 -11.920 3.318 1.00 90.19 91 PRO A N 1
ATOM 714 C CA . PRO A 1 91 ? -14.001 -11.271 4.524 1.00 90.19 91 PRO A CA 1
ATOM 715 C C . PRO A 1 91 ? -14.238 -12.249 5.678 1.00 90.19 91 PRO A C 1
ATOM 717 O O . PRO A 1 91 ? -13.970 -11.893 6.812 1.00 90.19 91 PRO A O 1
ATOM 720 N N . ASP A 1 92 ? -14.623 -13.499 5.393 1.00 91.19 92 ASP A N 1
ATOM 721 C CA . ASP A 1 92 ? -14.847 -14.531 6.423 1.00 91.19 92 ASP A CA 1
ATOM 722 C C . ASP A 1 92 ? -13.545 -15.166 6.972 1.00 91.19 92 ASP A C 1
ATOM 724 O O . ASP A 1 92 ? -13.588 -16.095 7.777 1.00 91.19 92 ASP A O 1
ATOM 728 N N . ASP A 1 93 ? -12.372 -14.768 6.466 1.00 92.62 93 ASP A N 1
ATOM 729 C CA . ASP A 1 93 ? -11.057 -15.290 6.872 1.00 92.62 93 ASP A CA 1
ATOM 730 C C . ASP A 1 93 ? -10.033 -14.150 6.933 1.00 92.62 93 ASP A C 1
ATOM 732 O O . ASP A 1 93 ? -8.977 -14.189 6.293 1.00 92.62 93 ASP A O 1
ATOM 736 N N . ILE A 1 94 ? -10.358 -13.107 7.700 1.00 92.81 94 ILE A N 1
ATOM 737 C CA . ILE A 1 94 ? -9.519 -11.910 7.844 1.00 92.81 94 ILE A CA 1
ATOM 738 C C . ILE A 1 94 ? -8.114 -12.231 8.391 1.00 92.81 94 ILE A C 1
ATOM 740 O O . ILE A 1 94 ? -7.136 -11.579 8.028 1.00 92.81 94 ILE A O 1
ATOM 744 N N . GLN A 1 95 ? -7.986 -13.292 9.199 1.00 91.94 95 GLN A N 1
ATOM 745 C CA . GLN A 1 95 ? -6.706 -13.785 9.725 1.00 91.94 95 GLN A CA 1
ATOM 746 C C . GLN A 1 95 ? -5.892 -14.603 8.698 1.00 91.94 95 GLN A C 1
ATOM 74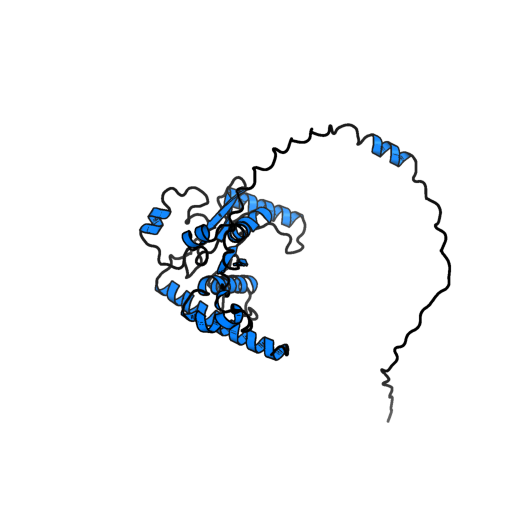8 O O . GLN A 1 95 ? -4.721 -14.903 8.941 1.00 91.94 95 GLN A O 1
ATOM 753 N N . GLY A 1 96 ? -6.477 -14.968 7.550 1.00 91.94 96 GLY A N 1
ATOM 754 C CA . GLY A 1 96 ? -5.807 -15.690 6.466 1.00 91.94 96 GLY A CA 1
ATOM 755 C C . GLY A 1 96 ? -5.391 -17.120 6.826 1.00 91.94 96 GLY A C 1
ATOM 756 O O . GLY A 1 96 ? -4.331 -17.579 6.398 1.00 91.94 96 GLY A O 1
ATOM 757 N N . LEU A 1 97 ? -6.188 -17.826 7.629 1.00 92.12 97 LEU A N 1
ATOM 758 C CA . LEU A 1 97 ? -5.860 -19.158 8.146 1.00 92.12 97 LEU A CA 1
ATOM 759 C C . LEU A 1 97 ? -6.341 -20.298 7.238 1.00 92.12 97 LEU A C 1
ATOM 761 O O . LEU A 1 97 ? -5.840 -21.420 7.348 1.00 92.12 97 LEU A O 1
ATOM 765 N N . LEU A 1 98 ? -7.313 -20.046 6.357 1.00 88.38 98 LEU A N 1
ATOM 766 C CA . LEU A 1 98 ? -8.040 -21.095 5.636 1.00 88.38 98 LEU A CA 1
ATOM 767 C C . LEU A 1 98 ? -7.648 -21.223 4.155 1.00 88.38 98 LEU A C 1
ATOM 769 O O . LEU A 1 98 ? -8.022 -22.208 3.513 1.00 88.38 98 LEU A O 1
ATOM 773 N N . ARG A 1 99 ? -6.928 -20.249 3.583 1.00 80.44 99 ARG A N 1
ATOM 774 C CA . ARG A 1 99 ? -6.677 -20.144 2.130 1.00 80.44 99 ARG A CA 1
ATOM 775 C C . ARG A 1 99 ? -5.200 -20.263 1.738 1.00 80.44 99 ARG A C 1
ATOM 777 O O . ARG A 1 99 ? -4.297 -20.115 2.550 1.00 80.44 99 ARG A O 1
ATOM 784 N N . GLU A 1 100 ? -4.964 -20.519 0.447 1.00 85.25 100 GLU A N 1
ATOM 785 C CA . GLU A 1 100 ? -3.630 -20.753 -0.138 1.00 85.25 100 GLU A CA 1
ATOM 786 C C . GLU A 1 100 ? -2.788 -19.473 -0.330 1.00 85.25 100 GLU A C 1
ATOM 788 O O . GLU A 1 100 ? -1.580 -19.570 -0.545 1.00 85.25 100 GLU A O 1
ATOM 793 N N . HIS A 1 101 ? -3.397 -18.286 -0.204 1.00 91.00 101 HIS A N 1
ATOM 794 C CA . HIS A 1 101 ? -2.772 -16.979 -0.463 1.00 91.00 101 HIS A CA 1
ATOM 795 C C . HIS A 1 101 ? -2.796 -16.039 0.762 1.00 91.00 101 HIS A C 1
ATOM 797 O O . HIS A 1 101 ? -3.302 -14.918 0.675 1.00 91.00 101 HIS A O 1
ATOM 803 N N . PRO A 1 102 ? -2.283 -16.464 1.937 1.00 93.38 102 PRO A N 1
ATOM 804 C CA . PRO A 1 102 ? -2.359 -15.664 3.162 1.00 93.38 102 PRO A CA 1
ATOM 805 C C . PRO A 1 102 ? -1.556 -14.360 3.066 1.00 93.38 102 PRO A C 1
ATOM 807 O O . PRO A 1 102 ? -1.944 -13.346 3.641 1.00 93.38 102 PRO A O 1
ATOM 810 N N . TYR A 1 103 ? -0.451 -14.358 2.310 1.00 92.81 103 TYR A N 1
ATOM 811 C CA . TYR A 1 103 ? 0.348 -13.154 2.092 1.00 92.81 103 TYR A CA 1
ATOM 812 C C . TYR A 1 103 ? -0.431 -12.113 1.285 1.00 92.81 103 TYR A C 1
ATOM 814 O O . TYR A 1 103 ? -0.532 -10.959 1.697 1.00 92.81 103 TYR A O 1
ATOM 822 N N . GLU A 1 104 ? -0.982 -12.514 0.143 1.00 95.06 104 GLU A N 1
ATOM 823 C CA . GLU A 1 104 ? -1.724 -11.635 -0.752 1.00 95.06 104 GLU A CA 1
ATOM 824 C C . GLU A 1 104 ? -3.022 -11.149 -0.089 1.00 95.06 104 GLU A C 1
ATOM 826 O O . GLU A 1 104 ? -3.324 -9.956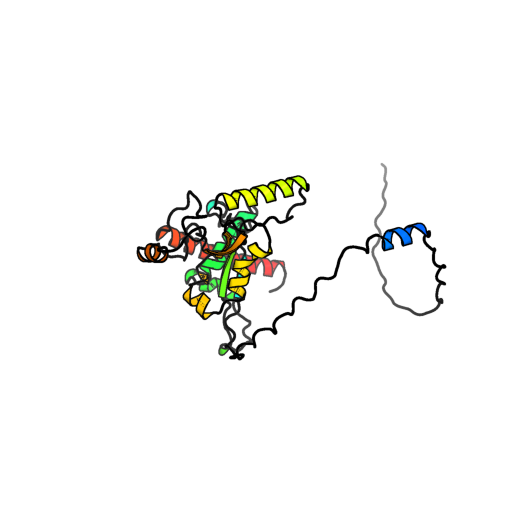 -0.162 1.00 95.06 104 GLU A O 1
ATOM 831 N N . SER A 1 105 ? -3.712 -12.027 0.654 1.00 96.19 105 SER A N 1
ATOM 832 C CA . SER A 1 105 ? -4.872 -11.673 1.484 1.00 96.19 105 SER A CA 1
ATOM 833 C C . SER A 1 105 ? -4.527 -10.587 2.507 1.00 96.19 105 SER A C 1
ATOM 835 O O . SER A 1 105 ? -5.172 -9.542 2.533 1.00 96.19 105 SER A O 1
ATOM 837 N N . ALA A 1 106 ? -3.442 -10.749 3.277 1.00 96.19 106 ALA A N 1
ATOM 838 C CA . ALA A 1 106 ? -3.017 -9.749 4.261 1.00 96.19 106 ALA A CA 1
ATOM 839 C C . ALA A 1 106 ? -2.647 -8.399 3.616 1.00 96.19 106 ALA A C 1
ATOM 841 O O . ALA A 1 106 ? -2.868 -7.330 4.193 1.00 96.19 106 ALA A O 1
ATOM 842 N N . LYS A 1 107 ? -2.092 -8.417 2.397 1.00 97.06 107 LYS A N 1
ATOM 843 C CA . LYS A 1 107 ? -1.808 -7.187 1.641 1.00 97.06 107 LYS A CA 1
ATOM 844 C C . LYS A 1 107 ? -3.079 -6.522 1.130 1.00 97.06 107 LYS A C 1
ATOM 846 O O . LYS A 1 107 ? -3.150 -5.297 1.137 1.00 97.06 107 LYS A O 1
ATOM 851 N N . ARG A 1 108 ? -4.091 -7.300 0.757 1.00 97.44 108 ARG A N 1
ATOM 852 C CA . ARG A 1 108 ? -5.403 -6.763 0.399 1.00 97.44 108 ARG A CA 1
ATOM 853 C C . ARG A 1 108 ? -6.164 -6.224 1.614 1.00 97.44 108 ARG A C 1
ATOM 855 O O . ARG A 1 108 ? -6.730 -5.144 1.514 1.00 97.44 108 ARG A O 1
ATOM 862 N N . LEU A 1 109 ? -6.087 -6.888 2.765 1.00 97.50 109 LEU A N 1
ATOM 863 C CA . LEU A 1 109 ? -6.577 -6.366 4.045 1.00 97.50 109 LEU A CA 1
ATOM 864 C C . LEU A 1 109 ? -5.947 -5.002 4.372 1.00 97.50 109 LEU A C 1
ATOM 866 O O . LEU A 1 109 ? -6.645 -4.059 4.723 1.00 97.50 109 LEU A O 1
ATOM 870 N N . THR A 1 110 ? -4.632 -4.870 4.164 1.00 97.75 110 THR A N 1
ATOM 871 C CA . THR A 1 110 ? -3.915 -3.593 4.335 1.00 97.75 110 THR A CA 1
ATOM 872 C C . THR A 1 110 ? -4.475 -2.488 3.425 1.00 97.75 110 THR A C 1
ATOM 874 O O . THR A 1 110 ? -4.550 -1.333 3.846 1.00 97.75 110 THR A O 1
ATOM 877 N N . ASP A 1 111 ? -4.865 -2.825 2.188 1.00 98.19 111 ASP A N 1
ATOM 878 C CA . ASP A 1 111 ? -5.499 -1.865 1.276 1.00 98.19 111 ASP A CA 1
ATOM 879 C C . ASP A 1 111 ? -6.855 -1.398 1.822 1.00 98.19 111 ASP A C 1
ATOM 881 O O . ASP A 1 111 ? -7.116 -0.197 1.801 1.00 98.19 111 ASP A O 1
ATOM 885 N N . TYR A 1 112 ? -7.689 -2.314 2.334 1.00 98.00 112 TYR A N 1
ATOM 886 C CA . TYR A 1 112 ? -8.974 -1.957 2.942 1.00 98.00 112 TYR A CA 1
ATOM 887 C C . TYR A 1 112 ? -8.778 -1.041 4.144 1.00 98.00 112 TYR A C 1
ATOM 889 O O . TYR A 1 112 ? -9.307 0.064 4.124 1.00 98.00 112 TYR A O 1
ATOM 897 N N . ILE A 1 113 ? -7.960 -1.427 5.128 1.00 96.94 113 ILE A N 1
ATOM 898 C CA . ILE A 1 113 ? -7.711 -0.627 6.342 1.00 96.94 113 ILE A CA 1
ATOM 899 C C . ILE A 1 113 ? -7.276 0.795 5.973 1.00 96.94 113 ILE A C 1
ATOM 901 O O . ILE A 1 113 ? -7.896 1.770 6.389 1.00 96.94 113 ILE A O 1
ATOM 905 N N . SER A 1 114 ? -6.237 0.919 5.142 1.00 97.62 114 SER A N 1
ATOM 906 C CA . SER A 1 114 ? -5.632 2.220 4.861 1.00 97.62 114 SER A CA 1
ATOM 907 C C . SER A 1 114 ? -6.475 3.123 3.964 1.00 97.62 114 SER A C 1
ATOM 909 O O . SER A 1 114 ? -6.291 4.329 4.045 1.00 97.62 114 SER A O 1
ATOM 911 N N . LEU A 1 115 ? -7.319 2.588 3.075 1.00 97.81 115 LEU A N 1
ATOM 912 C CA . LEU A 1 115 ? -8.127 3.410 2.158 1.00 97.81 115 LEU A CA 1
ATOM 913 C C . LEU A 1 115 ? -9.535 3.689 2.694 1.00 97.81 115 LEU A C 1
ATOM 915 O O . LEU A 1 115 ? -10.180 4.627 2.231 1.00 97.81 115 LEU A O 1
ATOM 919 N N . SER A 1 116 ? -10.009 2.891 3.657 1.00 96.88 116 SER A N 1
ATOM 920 C CA . SER A 1 116 ? -11.344 3.035 4.250 1.00 96.88 116 SER A CA 1
ATOM 921 C C . SER A 1 116 ? -11.376 3.812 5.569 1.00 96.88 116 SER A C 1
ATOM 923 O O . SER A 1 116 ? -12.458 4.206 5.983 1.00 96.88 116 SER A O 1
ATOM 925 N N . TYR A 1 117 ? -10.237 4.081 6.222 1.00 95.25 117 TYR A N 1
ATOM 926 C CA . TYR A 1 117 ? -10.211 4.683 7.572 1.00 95.25 117 TYR A CA 1
ATOM 927 C C . TYR A 1 117 ? -10.914 6.054 7.693 1.00 95.25 117 TYR A C 1
ATOM 929 O O . TYR A 1 117 ? -11.378 6.425 8.770 1.00 95.25 117 TYR A O 1
ATOM 937 N N . ASN A 1 118 ? -11.000 6.811 6.593 1.00 93.31 118 ASN A N 1
ATOM 938 C CA . ASN A 1 118 ? -11.683 8.108 6.522 1.00 93.31 118 ASN A CA 1
ATOM 939 C C . ASN A 1 118 ? -13.149 8.002 6.058 1.00 93.31 118 ASN A C 1
ATOM 941 O O . ASN A 1 118 ? -13.798 9.022 5.813 1.00 93.31 118 ASN A O 1
ATOM 945 N N . LEU A 1 119 ? -13.684 6.790 5.883 1.00 94.00 119 LEU A N 1
ATOM 946 C CA . LEU A 1 119 ? -15.078 6.594 5.499 1.00 94.00 119 LEU A CA 1
ATOM 947 C C . LEU A 1 119 ? -16.005 6.726 6.715 1.00 94.00 119 LEU A C 1
ATOM 949 O O . LEU A 1 119 ? -15.707 6.166 7.767 1.00 94.00 119 LEU A O 1
ATOM 953 N N . PRO A 1 120 ? -17.185 7.356 6.562 1.00 93.19 120 PRO A N 1
ATOM 954 C CA . PRO A 1 120 ? -18.145 7.490 7.659 1.00 93.19 120 PRO A CA 1
ATOM 955 C C . PRO A 1 120 ? -18.611 6.160 8.265 1.00 93.19 120 PRO A C 1
ATOM 957 O O . PRO A 1 120 ? -18.978 6.123 9.431 1.00 93.19 120 PRO A O 1
ATOM 960 N N . ALA A 1 121 ? -18.611 5.074 7.484 1.00 92.81 121 ALA A N 1
ATOM 961 C CA . ALA A 1 121 ? -19.045 3.749 7.936 1.00 92.81 121 ALA A CA 1
ATOM 962 C C . ALA A 1 121 ? -18.073 3.081 8.928 1.00 92.81 121 ALA A C 1
ATOM 964 O O . ALA A 1 121 ? -18.422 2.078 9.536 1.00 92.81 121 ALA A O 1
ATOM 965 N N . VAL A 1 122 ? -16.862 3.623 9.069 1.00 93.50 122 VAL A N 1
ATOM 966 C CA . VAL A 1 122 ? -15.773 3.062 9.880 1.00 93.50 122 VAL A CA 1
ATOM 967 C C . VAL A 1 122 ? -15.573 3.835 11.192 1.00 93.50 122 VAL A C 1
ATOM 969 O O . VAL A 1 122 ? -14.840 3.381 12.067 1.00 93.50 122 VAL A O 1
ATOM 972 N N . GLU A 1 123 ? -16.222 4.993 11.354 1.00 90.00 123 GLU A N 1
ATOM 973 C CA . GLU A 1 123 ? -15.966 5.925 12.462 1.00 90.00 123 GLU A CA 1
ATOM 974 C C . GLU A 1 123 ? -16.085 5.256 13.837 1.00 90.00 123 GLU A C 1
ATOM 976 O O . GLU A 1 123 ? -15.175 5.379 14.652 1.00 90.00 123 GLU A O 1
ATOM 981 N N . ASP A 1 124 ? -17.144 4.471 14.043 1.00 89.06 124 ASP A N 1
ATOM 982 C CA . ASP A 1 124 ? -17.420 3.807 15.321 1.00 89.06 124 ASP A CA 1
ATOM 983 C C . ASP A 1 124 ? -16.353 2.755 15.687 1.00 89.06 124 ASP A C 1
ATOM 985 O O . ASP A 1 124 ? -16.099 2.513 16.863 1.00 89.06 124 ASP A O 1
ATOM 989 N N . PHE A 1 125 ? -15.701 2.147 14.691 1.00 91.12 125 PHE A N 1
ATOM 990 C CA . PHE A 1 125 ? -14.722 1.074 14.897 1.00 91.12 125 PHE A CA 1
ATOM 991 C C . PHE A 1 125 ? -13.281 1.579 14.969 1.00 91.12 125 PHE A C 1
ATOM 993 O O . PHE A 1 125 ? -12.432 0.938 15.577 1.00 91.12 125 PHE A O 1
ATOM 1000 N N . LYS A 1 126 ? -12.960 2.713 14.334 1.00 88.81 126 LYS A N 1
ATOM 1001 C CA . LYS A 1 126 ? -11.574 3.213 14.285 1.00 88.81 126 LYS A CA 1
ATOM 1002 C C . LYS A 1 126 ? -11.151 3.954 15.551 1.00 88.81 126 LYS A C 1
ATOM 1004 O O . LYS A 1 126 ? -9.949 4.089 15.794 1.00 88.81 126 LYS A O 1
ATOM 1009 N N . GLU A 1 127 ? -12.107 4.478 16.321 1.00 85.44 127 GLU A N 1
ATOM 1010 C CA . GLU A 1 127 ? -11.822 5.282 17.514 1.00 85.44 127 GLU A CA 1
ATOM 1011 C C . GLU A 1 127 ? -10.969 4.507 18.524 1.00 85.44 127 GLU A C 1
ATOM 1013 O O . GLU A 1 127 ? -10.006 5.067 19.046 1.00 85.44 127 GLU A O 1
ATOM 1018 N N . SER A 1 128 ? -11.227 3.213 18.726 1.00 85.56 128 SER A N 1
ATOM 1019 C CA . SER A 1 128 ? -10.451 2.345 19.628 1.00 85.56 128 SER A CA 1
ATOM 1020 C C . SER A 1 128 ? -8.968 2.226 19.241 1.00 85.56 128 SER A C 1
ATOM 1022 O O . SER A 1 128 ? -8.113 2.047 20.104 1.00 85.56 128 SER A O 1
ATOM 1024 N N . PHE A 1 129 ? -8.640 2.360 17.952 1.00 86.75 129 PHE A N 1
ATOM 1025 C CA . PHE A 1 129 ? -7.278 2.204 17.432 1.00 86.75 129 PHE A CA 1
ATOM 1026 C C . PHE A 1 129 ? -6.509 3.522 17.311 1.00 86.75 129 PHE A C 1
ATOM 1028 O O . PHE A 1 129 ? -5.276 3.514 17.322 1.00 86.75 129 PHE A O 1
ATOM 1035 N N . LEU A 1 130 ? -7.216 4.636 17.102 1.00 86.50 130 LEU A N 1
ATOM 1036 C CA . LEU A 1 130 ? -6.614 5.925 16.733 1.00 86.50 130 LEU A CA 1
ATOM 1037 C C . LEU A 1 130 ? -6.805 7.020 17.781 1.00 86.50 130 LEU A C 1
ATOM 1039 O O . LEU A 1 130 ? -6.193 8.085 17.655 1.00 86.50 130 LEU A O 1
ATOM 1043 N N . SER A 1 131 ? -7.637 6.785 18.796 1.00 76.56 131 SER A N 1
ATOM 1044 C CA . SER A 1 131 ? -7.759 7.696 19.929 1.00 76.56 131 SER A CA 1
ATOM 1045 C C . SER A 1 131 ? -6.569 7.562 20.885 1.00 76.56 131 SER A C 1
ATOM 1047 O O . SER A 1 131 ? -5.962 6.504 21.036 1.00 76.56 131 SER A O 1
ATOM 1049 N N . LEU A 1 132 ? -6.207 8.687 21.501 1.00 68.06 132 LEU A N 1
ATOM 1050 C CA . LEU A 1 132 ? -5.269 8.749 22.621 1.00 68.06 132 LEU A CA 1
ATOM 1051 C C . LEU A 1 132 ? -6.070 8.744 23.925 1.00 68.06 132 LEU A C 1
ATOM 1053 O O . LEU A 1 132 ? -7.181 9.290 23.957 1.00 68.06 132 LEU A O 1
ATOM 1057 N N . ASP A 1 133 ? -5.476 8.188 24.984 1.00 66.38 133 ASP A N 1
ATOM 1058 C CA . ASP A 1 133 ? -6.082 8.051 26.311 1.00 66.38 133 ASP A CA 1
ATOM 1059 C C . ASP A 1 133 ? -6.770 9.348 26.793 1.00 66.38 133 ASP A C 1
ATOM 1061 O O . ASP A 1 133 ? -6.368 10.480 26.488 1.00 66.38 133 ASP A O 1
ATOM 1065 N N . GLU A 1 134 ? -7.844 9.189 27.572 1.00 60.09 134 GLU A N 1
ATOM 1066 C CA . GLU A 1 134 ? -8.698 10.292 28.043 1.00 60.09 134 GLU A CA 1
ATOM 1067 C C . GLU A 1 134 ? -7.943 11.365 28.854 1.00 60.09 134 GLU A C 1
ATOM 1069 O O . GLU A 1 134 ? -8.400 12.507 28.919 1.00 60.09 134 GLU A O 1
ATOM 1074 N N . ASP A 1 135 ? -6.776 11.026 29.410 1.00 59.62 135 ASP A N 1
ATOM 1075 C CA . ASP A 1 135 ? -5.946 11.898 30.249 1.00 59.62 135 ASP A CA 1
ATOM 1076 C C . ASP A 1 135 ? -5.221 13.024 29.477 1.00 59.62 135 ASP A C 1
ATOM 1078 O O . ASP A 1 135 ? -4.656 13.933 30.095 1.00 59.62 135 ASP A O 1
ATOM 1082 N N . GLU A 1 136 ? -5.242 13.005 28.138 1.00 60.56 136 GLU A N 1
ATOM 1083 C CA . GLU A 1 136 ? -4.625 14.040 27.300 1.00 60.56 136 GLU A CA 1
ATOM 1084 C C . GLU A 1 136 ? -5.617 15.130 26.854 1.00 60.56 136 GLU A C 1
ATOM 1086 O O . GLU A 1 136 ? -6.808 14.897 26.630 1.00 60.56 136 GLU A O 1
ATOM 1091 N N . ASN A 1 137 ? -5.120 16.363 26.734 1.00 58.47 137 ASN A N 1
ATOM 1092 C CA . ASN A 1 137 ? -5.928 17.560 26.506 1.00 58.47 137 ASN A CA 1
ATOM 1093 C C . ASN A 1 137 ? -6.622 17.502 25.122 1.00 58.47 137 ASN A C 1
ATOM 1095 O O . ASN A 1 137 ? -5.924 17.413 24.114 1.00 58.47 137 ASN A O 1
ATOM 1099 N N . PRO A 1 138 ? -7.967 17.565 25.023 1.00 57.84 138 PRO A N 1
ATOM 1100 C CA . PRO A 1 138 ? -8.698 17.379 23.761 1.00 57.84 138 PRO A CA 1
ATOM 1101 C C . PRO A 1 138 ? -8.339 18.388 22.662 1.00 57.84 138 PRO A C 1
ATOM 1103 O O . PRO A 1 138 ? -8.420 18.048 21.486 1.00 57.84 138 PRO A O 1
ATOM 1106 N N . ASP A 1 139 ? -7.881 19.587 23.031 1.00 55.59 139 ASP A N 1
ATOM 1107 C CA . ASP A 1 139 ? -7.438 20.622 22.085 1.00 55.59 139 ASP A CA 1
ATOM 1108 C C . ASP A 1 139 ? -6.074 20.306 21.419 1.00 55.59 139 ASP A C 1
ATOM 1110 O O . ASP A 1 139 ? -5.697 20.974 20.458 1.00 55.59 139 ASP A O 1
ATOM 1114 N N . GLU A 1 140 ? -5.336 19.289 21.892 1.00 58.75 140 GLU A N 1
ATOM 1115 C CA . GLU A 1 140 ? -4.061 18.811 21.315 1.00 58.75 140 GLU A CA 1
ATOM 1116 C C . GLU A 1 140 ? -4.202 17.473 20.552 1.00 58.75 140 GLU A C 1
ATOM 1118 O O . GLU A 1 140 ? -3.223 16.964 20.003 1.00 58.75 140 GLU A O 1
ATOM 1123 N N . LYS A 1 141 ? -5.413 16.900 20.474 1.00 66.12 141 LYS A N 1
ATOM 1124 C CA . LYS A 1 141 ? -5.659 15.577 19.873 1.00 66.12 141 LYS A CA 1
ATOM 1125 C C . LYS A 1 141 ? -5.745 15.654 18.349 1.00 66.12 141 LYS A C 1
ATOM 1127 O O . LYS A 1 141 ? -6.828 15.702 17.771 1.00 66.12 141 LYS A O 1
ATOM 1132 N N . ILE A 1 142 ? -4.593 15.646 17.686 1.00 77.50 142 ILE A N 1
ATOM 1133 C CA . ILE A 1 142 ? -4.520 15.488 16.231 1.00 77.50 142 ILE A CA 1
ATOM 1134 C C . ILE A 1 142 ? -4.437 13.990 15.913 1.00 77.50 142 ILE A C 1
ATOM 1136 O O . ILE A 1 142 ? -3.418 13.355 16.192 1.00 77.50 142 ILE A O 1
ATOM 1140 N N . GLN A 1 143 ? -5.500 13.425 15.332 1.00 83.94 143 GLN A N 1
ATOM 1141 C CA . GLN A 1 143 ? -5.491 12.034 14.869 1.00 83.94 143 GLN A CA 1
ATOM 1142 C C . GLN A 1 143 ? -4.418 11.824 13.784 1.00 83.94 143 GLN A C 1
ATOM 1144 O O . GLN A 1 143 ? -4.147 12.734 12.994 1.00 83.94 143 GLN A O 1
ATOM 1149 N N . PRO A 1 144 ? -3.776 10.644 13.737 1.00 90.81 144 PRO A N 1
ATOM 1150 C CA . PRO A 1 144 ? -2.797 10.353 12.705 1.00 90.81 144 PRO A CA 1
ATOM 1151 C C . PRO A 1 144 ? -3.463 10.124 11.341 1.00 90.81 144 PRO A C 1
ATOM 1153 O O . PRO A 1 144 ? -4.505 9.484 11.243 1.00 90.81 144 PRO A O 1
ATOM 1156 N N . GLU A 1 145 ? -2.797 10.565 10.276 1.00 93.31 145 GLU A N 1
ATOM 1157 C CA . GLU A 1 145 ? -3.208 10.288 8.897 1.00 93.31 145 GLU A CA 1
ATOM 1158 C C . GLU A 1 145 ? -2.637 8.951 8.416 1.00 93.31 145 GLU A C 1
ATOM 1160 O O . GLU A 1 145 ? -1.462 8.637 8.667 1.00 93.31 145 GLU A O 1
ATOM 1165 N N . MET A 1 146 ? -3.441 8.173 7.686 1.00 96.00 146 MET A N 1
ATOM 1166 C CA . MET A 1 146 ? -3.005 6.911 7.096 1.00 96.00 146 MET A CA 1
ATOM 1167 C C . MET A 1 146 ? -2.698 7.061 5.611 1.00 96.00 146 MET A C 1
ATOM 1169 O O . MET A 1 146 ? -3.457 7.641 4.843 1.00 96.00 146 MET A O 1
ATOM 1173 N N . TYR A 1 147 ? -1.590 6.463 5.183 1.00 98.19 147 TYR A N 1
ATOM 1174 C CA . TYR A 1 147 ? -1.195 6.439 3.782 1.00 98.19 147 TYR A CA 1
ATOM 1175 C C . TYR A 1 147 ? -0.813 5.036 3.340 1.00 98.19 147 TYR A C 1
ATOM 1177 O O . TYR A 1 147 ? -0.153 4.292 4.068 1.00 98.19 147 TYR A O 1
ATOM 1185 N N . LEU A 1 148 ? -1.134 4.713 2.089 1.00 98.62 148 LEU A N 1
ATOM 1186 C CA . LEU A 1 148 ? -0.895 3.395 1.523 1.00 98.62 148 LEU A CA 1
ATOM 1187 C C . LEU A 1 148 ? 0.252 3.404 0.512 1.00 98.62 148 LEU A C 1
ATOM 1189 O O . LEU A 1 148 ? 0.308 4.221 -0.409 1.00 98.62 148 LEU A O 1
ATOM 1193 N N . THR A 1 149 ? 1.151 2.427 0.627 1.00 98.44 149 THR A N 1
ATOM 1194 C CA . THR A 1 149 ? 2.287 2.263 -0.288 1.00 98.44 149 THR A CA 1
ATOM 1195 C C . THR A 1 149 ? 2.475 0.843 -0.777 1.00 98.44 149 THR A C 1
ATOM 1197 O O . THR A 1 149 ? 1.941 -0.104 -0.211 1.00 98.44 149 THR A O 1
ATOM 1200 N N . HIS A 1 150 ? 3.302 0.671 -1.807 1.00 97.94 150 HIS A N 1
ATOM 1201 C CA . HIS A 1 150 ? 3.980 -0.597 -2.062 1.00 97.94 150 HIS A CA 1
ATOM 1202 C C . HIS A 1 150 ? 5.388 -0.370 -2.643 1.00 97.94 150 HIS A C 1
ATOM 1204 O O . HIS A 1 150 ? 5.618 0.609 -3.366 1.00 97.94 150 HIS A O 1
ATOM 1210 N N . PRO A 1 151 ? 6.342 -1.286 -2.396 1.00 96.62 151 PRO A N 1
ATOM 1211 C CA . PRO A 1 151 ? 7.726 -1.133 -2.854 1.00 96.62 151 PRO A CA 1
ATOM 1212 C C . PRO A 1 151 ? 7.950 -1.530 -4.323 1.00 96.62 151 PRO A C 1
ATOM 1214 O O . PRO A 1 151 ? 9.053 -1.372 -4.858 1.00 96.62 151 PRO A O 1
ATOM 1217 N N . GLY A 1 152 ? 6.920 -2.088 -4.964 1.00 94.75 152 GLY A N 1
ATOM 1218 C CA . GLY A 1 152 ? 7.061 -2.794 -6.234 1.00 94.75 152 GLY A CA 1
ATOM 1219 C C . GLY A 1 152 ? 7.777 -4.133 -6.029 1.00 94.75 152 GLY A C 1
ATOM 1220 O O . GLY A 1 152 ? 7.657 -4.757 -4.978 1.00 94.75 152 GLY A O 1
ATOM 1221 N N . ILE A 1 153 ? 8.533 -4.569 -7.030 1.00 93.25 153 ILE A N 1
ATOM 1222 C CA . ILE A 1 153 ? 9.297 -5.816 -7.033 1.00 93.25 153 ILE A CA 1
ATOM 1223 C C . ILE A 1 153 ? 10.764 -5.499 -6.746 1.00 93.25 153 ILE A C 1
ATOM 1225 O O . ILE A 1 153 ? 11.502 -4.997 -7.605 1.00 93.25 153 ILE A O 1
ATOM 1229 N N . VAL A 1 154 ? 11.177 -5.842 -5.528 1.00 90.25 154 VAL A N 1
ATOM 1230 C CA . VAL A 1 154 ? 12.548 -5.704 -5.034 1.00 90.25 154 VAL A CA 1
ATOM 1231 C C . VAL A 1 154 ? 13.241 -7.069 -5.033 1.00 90.25 154 VAL A C 1
ATOM 1233 O O . VAL A 1 154 ? 12.661 -8.088 -4.651 1.00 90.25 154 VAL A O 1
ATOM 1236 N N . ALA A 1 155 ? 14.510 -7.099 -5.438 1.00 83.81 155 ALA A N 1
ATOM 1237 C CA . ALA A 1 155 ? 15.354 -8.284 -5.380 1.00 83.81 155 ALA A CA 1
ATOM 1238 C C . ALA A 1 155 ? 15.917 -8.498 -3.965 1.00 83.81 155 ALA A C 1
ATOM 1240 O O . ALA A 1 155 ? 17.095 -8.235 -3.719 1.00 83.81 155 ALA A O 1
ATOM 1241 N N . ASN A 1 156 ? 15.072 -8.971 -3.047 1.00 77.12 156 ASN A N 1
ATOM 1242 C CA . ASN A 1 156 ? 15.461 -9.280 -1.670 1.00 77.12 156 ASN A CA 1
ATOM 1243 C C . ASN A 1 156 ? 15.637 -10.782 -1.433 1.00 77.12 156 ASN A C 1
ATOM 1245 O O . ASN A 1 156 ? 14.953 -11.610 -2.034 1.00 77.12 156 ASN A O 1
ATOM 1249 N N . ASP A 1 157 ? 16.518 -11.118 -0.492 1.00 68.94 157 ASP A N 1
ATOM 1250 C CA . ASP A 1 157 ? 16.824 -12.491 -0.078 1.00 68.94 157 ASP A CA 1
ATOM 1251 C C . ASP A 1 157 ? 15.815 -13.016 0.969 1.00 68.94 157 ASP A C 1
ATOM 1253 O O . ASP A 1 157 ? 16.206 -13.652 1.945 1.00 68.94 157 ASP A O 1
ATOM 1257 N N . PHE A 1 158 ? 14.510 -12.743 0.804 1.00 71.50 158 PHE A N 1
ATOM 1258 C CA . PHE A 1 158 ? 13.471 -13.163 1.769 1.00 71.50 158 PHE A CA 1
ATOM 1259 C C . PHE A 1 158 ? 13.458 -14.673 2.018 1.00 71.50 158 PHE A C 1
ATOM 1261 O O . PHE A 1 158 ? 13.121 -15.124 3.109 1.00 71.50 158 PHE A O 1
ATOM 1268 N N . PHE A 1 159 ? 13.873 -15.444 1.015 1.00 66.06 159 PHE A N 1
ATOM 1269 C CA . PHE A 1 159 ? 14.061 -16.877 1.126 1.00 66.06 159 PHE A CA 1
ATOM 1270 C C . PHE A 1 159 ? 15.500 -17.236 0.763 1.00 66.06 159 PHE A C 1
ATOM 1272 O O . PHE A 1 159 ? 16.044 -16.686 -0.203 1.00 66.06 159 PHE A O 1
ATOM 1279 N N . PRO A 1 160 ? 16.125 -18.179 1.489 1.00 74.88 160 PRO A N 1
ATOM 1280 C CA . PRO A 1 160 ? 17.459 -18.658 1.167 1.00 74.88 160 PRO A CA 1
ATOM 1281 C C . PRO A 1 160 ? 17.411 -19.459 -0.139 1.00 74.88 160 PRO A C 1
ATOM 1283 O O . PRO A 1 160 ? 17.210 -20.672 -0.149 1.00 74.88 160 PRO A O 1
ATOM 1286 N N . VAL A 1 161 ? 17.588 -18.771 -1.264 1.00 83.62 161 VAL A N 1
ATOM 1287 C CA . VAL A 1 161 ? 17.686 -19.384 -2.590 1.00 83.62 161 VAL A CA 1
ATOM 1288 C C . VAL A 1 161 ? 19.154 -19.536 -2.996 1.00 83.62 161 VAL A C 1
ATOM 1290 O O . VAL A 1 161 ? 19.985 -18.685 -2.665 1.00 83.62 161 VAL A O 1
ATOM 1293 N N . PRO A 1 162 ? 19.519 -20.598 -3.736 1.00 89.25 162 PRO A N 1
ATOM 1294 C CA . PRO A 1 162 ? 20.846 -20.709 -4.321 1.00 89.25 162 PRO A CA 1
ATOM 1295 C C . PRO A 1 162 ? 21.228 -19.448 -5.102 1.00 89.25 162 PRO A C 1
ATOM 1297 O O . PRO A 1 162 ? 20.428 -18.907 -5.867 1.00 89.25 162 PRO A O 1
ATOM 1300 N N . TRP A 1 163 ? 22.481 -19.014 -4.954 1.00 87.56 163 TRP A N 1
ATOM 1301 C CA . TRP A 1 163 ? 22.968 -17.739 -5.490 1.00 87.56 163 TRP A CA 1
ATOM 1302 C C . TRP A 1 163 ? 22.664 -17.542 -6.989 1.00 87.56 163 TRP A C 1
ATOM 1304 O O . TRP A 1 163 ? 22.365 -16.429 -7.412 1.00 87.56 163 TRP A O 1
ATOM 1314 N N . TYR A 1 164 ? 22.683 -18.606 -7.801 1.00 90.25 164 TYR A N 1
ATOM 1315 C CA . TYR A 1 164 ? 22.402 -18.533 -9.239 1.00 90.25 164 TYR A CA 1
ATOM 1316 C C . TYR A 1 164 ? 20.927 -18.245 -9.566 1.00 90.25 164 TYR A C 1
ATOM 1318 O O . TYR A 1 164 ? 20.658 -17.561 -10.553 1.00 90.25 164 TYR A O 1
ATOM 1326 N N . LEU A 1 165 ? 19.975 -18.706 -8.743 1.00 90.06 165 LEU A N 1
ATOM 1327 C CA . LEU A 1 165 ? 18.561 -18.346 -8.897 1.00 90.06 165 LEU A CA 1
ATOM 1328 C C . LEU A 1 165 ? 18.347 -16.872 -8.563 1.00 90.06 165 LEU A C 1
ATOM 1330 O O . LEU A 1 165 ? 17.619 -16.191 -9.276 1.00 90.06 165 LEU A O 1
ATOM 1334 N N . MET A 1 166 ? 19.054 -16.351 -7.556 1.00 87.81 166 MET A N 1
ATOM 1335 C CA . MET A 1 166 ? 19.042 -14.919 -7.254 1.00 87.81 166 MET A CA 1
ATOM 1336 C C . MET A 1 166 ? 19.604 -14.086 -8.418 1.00 87.81 166 MET A C 1
ATOM 1338 O O . MET A 1 166 ? 19.041 -13.050 -8.769 1.00 87.81 166 MET A O 1
ATOM 1342 N N . TRP A 1 167 ? 20.667 -14.546 -9.090 1.00 89.62 167 TRP A N 1
ATOM 1343 C CA . TRP A 1 167 ? 21.149 -13.894 -10.318 1.00 89.62 167 TRP A CA 1
ATOM 1344 C C . TRP A 1 167 ? 20.122 -13.925 -11.449 1.00 89.62 167 TRP A C 1
ATOM 1346 O O . TRP A 1 167 ? 19.910 -12.899 -12.095 1.00 89.62 167 TRP A O 1
ATOM 1356 N N . ALA A 1 168 ? 19.480 -15.073 -11.684 1.00 91.56 168 ALA A N 1
ATOM 1357 C CA . ALA A 1 168 ? 18.438 -15.203 -12.700 1.00 91.56 168 ALA A CA 1
ATOM 1358 C C . ALA A 1 168 ? 17.237 -14.293 -12.397 1.00 91.56 168 ALA A C 1
ATOM 1360 O O . ALA A 1 168 ? 16.746 -13.609 -13.292 1.00 91.56 168 ALA A O 1
ATOM 1361 N N . TYR A 1 169 ? 16.820 -14.215 -11.132 1.00 89.88 169 TYR A N 1
ATOM 1362 C CA . TYR A 1 169 ? 15.752 -13.333 -10.673 1.00 89.88 169 TYR A CA 1
ATOM 1363 C C . TYR A 1 169 ? 16.104 -11.854 -10.873 1.00 89.88 169 TYR A C 1
ATOM 1365 O O . TYR A 1 169 ? 15.342 -11.114 -11.492 1.00 89.88 169 TYR A O 1
ATOM 1373 N N . ARG A 1 170 ? 17.304 -11.423 -10.460 1.00 90.19 170 ARG A N 1
ATOM 1374 C CA . ARG A 1 170 ? 17.787 -10.053 -10.710 1.00 90.19 170 ARG A CA 1
ATOM 1375 C C . ARG A 1 170 ? 17.822 -9.720 -12.199 1.00 90.19 170 ARG A C 1
ATOM 1377 O O . ARG A 1 170 ? 17.427 -8.621 -12.586 1.00 90.19 170 ARG A O 1
ATOM 1384 N N . LEU A 1 171 ? 18.263 -10.659 -13.038 1.00 92.00 171 LEU A N 1
ATOM 1385 C CA . LEU A 1 171 ? 18.241 -10.487 -14.488 1.00 92.00 171 LEU A CA 1
ATOM 1386 C C . LEU A 1 171 ? 16.806 -10.339 -15.011 1.00 92.00 171 LEU A C 1
ATOM 1388 O O . LEU A 1 171 ? 16.554 -9.435 -15.804 1.00 92.00 171 LEU A O 1
ATOM 1392 N N . ALA A 1 172 ? 15.870 -11.168 -14.542 1.00 92.50 172 ALA A N 1
ATOM 1393 C CA . ALA A 1 172 ? 14.461 -11.081 -14.917 1.00 92.50 172 ALA A CA 1
ATOM 1394 C C . ALA A 1 172 ? 13.871 -9.706 -14.570 1.00 92.50 172 ALA A C 1
ATOM 1396 O O . ALA A 1 172 ? 13.268 -9.075 -15.433 1.00 92.50 172 ALA A O 1
ATOM 1397 N N . ILE A 1 173 ? 14.137 -9.182 -13.368 1.00 91.38 173 ILE A N 1
ATOM 1398 C CA . ILE A 1 173 ? 13.688 -7.841 -12.959 1.00 91.38 173 ILE A CA 1
ATOM 1399 C C . ILE A 1 173 ? 14.250 -6.755 -13.892 1.00 91.38 173 ILE A C 1
ATOM 1401 O O . ILE A 1 173 ? 13.513 -5.873 -14.341 1.00 91.38 173 ILE A O 1
ATOM 1405 N N . VAL A 1 174 ? 15.546 -6.818 -14.224 1.00 91.12 174 VAL A N 1
ATOM 1406 C CA . VAL A 1 174 ? 16.182 -5.861 -15.149 1.00 91.12 174 VAL A CA 1
ATOM 1407 C C . VAL A 1 174 ? 15.526 -5.908 -16.530 1.00 91.12 174 VAL A C 1
ATOM 1409 O O . VAL A 1 174 ? 15.229 -4.854 -17.098 1.00 91.12 174 VAL A O 1
ATOM 1412 N N . VAL A 1 175 ? 15.277 -7.110 -17.053 1.00 93.25 175 VAL A N 1
ATOM 1413 C CA . VAL A 1 175 ? 14.632 -7.310 -18.357 1.00 93.25 175 VAL A CA 1
ATOM 1414 C C . VAL A 1 175 ? 13.198 -6.781 -18.339 1.00 93.25 175 VAL A C 1
ATOM 1416 O O . VAL A 1 175 ? 12.848 -5.990 -19.212 1.00 93.25 175 VAL A O 1
ATOM 1419 N N . SER A 1 176 ? 12.391 -7.126 -17.331 1.00 92.62 176 SER A N 1
ATOM 1420 C CA . SER A 1 176 ? 11.015 -6.630 -17.185 1.00 92.62 176 SER A CA 1
ATOM 1421 C C . SER A 1 176 ? 10.942 -5.104 -17.193 1.00 92.62 176 SER A C 1
ATOM 1423 O O . SER A 1 176 ? 10.063 -4.515 -17.824 1.00 92.62 176 SER A O 1
ATOM 1425 N N . ARG A 1 177 ? 11.900 -4.438 -16.544 1.00 91.62 177 ARG A N 1
ATOM 1426 C CA . ARG A 1 177 ? 11.993 -2.976 -16.545 1.00 91.62 177 ARG A CA 1
ATOM 1427 C C . ARG A 1 177 ? 12.370 -2.405 -17.912 1.00 91.62 177 ARG A C 1
ATOM 1429 O O . ARG A 1 177 ? 11.823 -1.383 -18.319 1.00 91.62 177 ARG A O 1
ATOM 1436 N N . TRP A 1 178 ? 13.293 -3.036 -18.640 1.00 90.50 178 TRP A N 1
ATOM 1437 C CA . TRP A 1 178 ? 13.619 -2.625 -20.014 1.00 90.50 178 TRP A CA 1
ATOM 1438 C C . TRP A 1 178 ? 12.447 -2.814 -20.977 1.00 90.50 178 TRP A C 1
ATOM 1440 O O . TRP A 1 178 ? 12.298 -2.026 -21.907 1.00 90.50 178 TRP A O 1
ATOM 1450 N N . LEU A 1 179 ? 11.581 -3.792 -20.707 1.00 91.19 179 LEU A N 1
ATOM 1451 C CA . LEU A 1 179 ? 10.309 -3.988 -21.403 1.00 91.19 179 LEU A CA 1
ATOM 1452 C C . LEU A 1 179 ? 9.205 -3.014 -20.947 1.00 91.19 179 LEU A C 1
ATOM 1454 O O . LEU A 1 179 ? 8.066 -3.128 -21.389 1.00 91.19 179 LEU A O 1
ATOM 1458 N N . GLY A 1 180 ? 9.538 -2.034 -20.101 1.00 88.56 180 GLY A N 1
ATOM 1459 C CA . GLY A 1 180 ? 8.654 -0.930 -19.735 1.00 88.56 180 GLY A CA 1
ATOM 1460 C C . GLY A 1 180 ? 7.875 -1.119 -18.437 1.00 88.56 180 GLY A C 1
ATOM 1461 O O . GLY A 1 180 ? 7.027 -0.283 -18.136 1.00 88.56 180 GLY A O 1
ATOM 1462 N N . SER A 1 181 ? 8.144 -2.168 -17.651 1.00 92.44 181 SER A N 1
ATOM 1463 C CA . SER A 1 181 ? 7.466 -2.341 -16.365 1.00 92.44 181 SER A CA 1
ATOM 1464 C C . SER A 1 181 ? 7.942 -1.302 -15.336 1.00 92.44 181 SER A C 1
ATOM 1466 O O . SER A 1 181 ? 9.138 -1.273 -15.026 1.00 92.44 181 SER A O 1
ATOM 1468 N N . PRO A 1 182 ? 7.035 -0.486 -14.763 1.00 94.25 182 PRO A N 1
ATOM 1469 C CA . PRO A 1 182 ? 7.387 0.502 -13.747 1.00 94.25 182 PRO A CA 1
ATOM 1470 C C . PRO A 1 182 ? 7.681 -0.136 -12.389 1.00 94.25 182 PRO A C 1
ATOM 1472 O O . PRO A 1 182 ? 8.433 0.431 -11.610 1.00 94.25 182 PRO A O 1
ATOM 1475 N N . TRP A 1 183 ? 7.113 -1.303 -12.088 1.00 9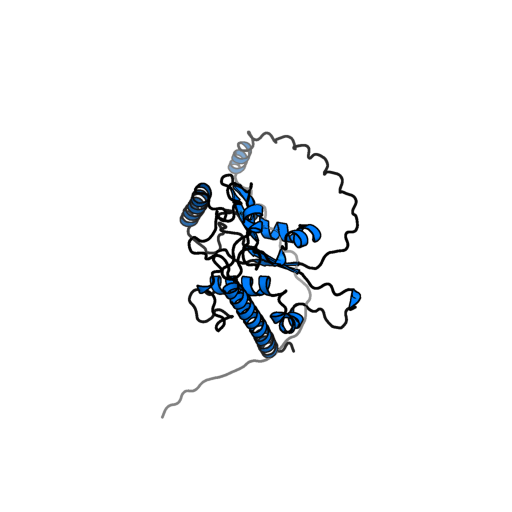5.81 183 TRP A N 1
ATOM 1476 C CA . TRP A 1 183 ? 7.113 -1.843 -10.725 1.00 95.81 183 TRP A CA 1
ATOM 1477 C C . TRP A 1 183 ? 8.402 -2.566 -10.343 1.00 95.81 183 TRP A C 1
ATOM 1479 O O . TRP A 1 183 ? 8.599 -2.891 -9.184 1.00 95.81 183 TRP A O 1
ATOM 1489 N N . HIS A 1 184 ? 9.307 -2.804 -11.289 1.00 94.81 184 HIS A N 1
ATOM 1490 C CA . HIS A 1 184 ? 10.555 -3.533 -11.063 1.00 94.81 184 HIS A CA 1
ATOM 1491 C C . HIS A 1 184 ? 11.661 -2.594 -10.547 1.00 94.81 184 HIS A C 1
ATOM 1493 O O . HIS A 1 184 ? 12.484 -2.080 -11.314 1.00 94.81 184 HIS A O 1
ATOM 1499 N N . THR A 1 185 ? 11.669 -2.356 -9.232 1.00 91.50 185 THR A N 1
ATOM 1500 C CA . THR A 1 185 ? 12.535 -1.381 -8.547 1.00 91.50 185 THR A CA 1
ATOM 1501 C C . THR A 1 185 ? 13.956 -1.882 -8.282 1.00 91.50 185 THR A C 1
ATOM 1503 O O . THR A 1 185 ? 14.851 -1.063 -8.101 1.00 91.50 185 THR A O 1
ATOM 1506 N N . ILE A 1 186 ? 14.197 -3.196 -8.394 1.00 85.44 186 ILE A N 1
ATOM 1507 C CA . ILE A 1 186 ? 15.484 -3.896 -8.196 1.00 85.44 186 ILE A CA 1
ATOM 1508 C C . ILE A 1 186 ? 15.967 -3.912 -6.750 1.00 85.44 186 ILE A C 1
ATOM 1510 O O . ILE A 1 186 ? 16.204 -4.996 -6.229 1.00 85.44 186 ILE A O 1
ATOM 1514 N N . ASP A 1 187 ? 16.165 -2.762 -6.119 1.00 88.44 187 ASP A N 1
ATOM 1515 C CA . ASP A 1 187 ? 16.793 -2.663 -4.800 1.00 88.44 187 ASP A CA 1
ATOM 1516 C C . ASP A 1 187 ? 15.896 -1.968 -3.774 1.00 88.44 187 ASP A C 1
ATOM 1518 O O . ASP A 1 187 ? 14.980 -1.218 -4.114 1.00 88.44 187 ASP A O 1
ATOM 1522 N N . SER A 1 188 ? 16.168 -2.230 -2.494 1.00 91.31 188 SER A N 1
ATOM 1523 C CA . SER A 1 188 ? 15.383 -1.691 -1.380 1.00 91.31 188 SER A CA 1
ATOM 1524 C C . SER A 1 188 ? 15.436 -0.170 -1.289 1.00 91.31 188 SER A C 1
ATOM 1526 O O . SER A 1 188 ? 14.491 0.429 -0.793 1.00 91.31 188 SER A O 1
ATOM 1528 N N . TYR A 1 189 ? 16.506 0.472 -1.773 1.00 91.81 189 TYR A N 1
ATOM 1529 C CA . TYR A 1 189 ? 16.604 1.932 -1.765 1.00 91.81 189 TYR A CA 1
ATOM 1530 C C . TYR A 1 189 ? 15.566 2.543 -2.710 1.00 91.81 189 TYR A C 1
ATOM 1532 O O . TYR A 1 189 ? 14.821 3.446 -2.334 1.00 91.81 189 TYR A O 1
ATOM 1540 N N . THR A 1 190 ? 15.459 1.989 -3.914 1.00 93.00 190 THR A N 1
ATOM 1541 C CA . THR A 1 190 ? 14.454 2.396 -4.894 1.00 93.00 190 THR A CA 1
ATOM 1542 C C . THR A 1 190 ? 13.052 1.953 -4.473 1.00 93.00 190 THR A C 1
ATOM 1544 O O . THR A 1 190 ? 12.100 2.713 -4.625 1.00 93.00 190 THR A O 1
ATOM 1547 N N . GLY A 1 191 ? 12.921 0.762 -3.881 1.00 94.19 191 GLY A N 1
ATOM 1548 C CA . GLY A 1 191 ? 11.663 0.254 -3.328 1.00 94.19 191 GLY A CA 1
ATOM 1549 C C . GLY A 1 191 ? 11.128 1.059 -2.138 1.00 94.19 191 GLY A C 1
ATOM 1550 O O . GLY A 1 191 ? 9.920 1.101 -1.932 1.00 94.19 191 GLY A O 1
ATOM 1551 N N . ALA A 1 192 ? 11.980 1.768 -1.398 1.00 95.56 192 ALA A N 1
ATOM 1552 C CA . ALA A 1 192 ? 11.568 2.629 -0.287 1.00 95.56 192 ALA A CA 1
ATOM 1553 C C . ALA A 1 192 ? 11.087 4.024 -0.727 1.00 95.56 192 ALA A C 1
ATOM 1555 O O . ALA A 1 192 ? 10.717 4.838 0.118 1.00 95.56 192 ALA A O 1
ATOM 1556 N N . ARG A 1 193 ? 11.106 4.337 -2.030 1.00 96.38 193 ARG A N 1
ATOM 1557 C CA . ARG A 1 193 ? 10.885 5.696 -2.538 1.00 96.38 193 ARG A CA 1
ATOM 1558 C C . ARG A 1 193 ? 9.508 6.273 -2.190 1.00 96.38 193 ARG A C 1
ATOM 1560 O O . ARG A 1 193 ? 9.463 7.429 -1.781 1.00 96.38 193 ARG A O 1
ATOM 1567 N N . SER A 1 194 ? 8.418 5.522 -2.357 1.00 97.25 194 SER A N 1
ATOM 1568 C CA . SER A 1 194 ? 7.061 6.000 -2.046 1.00 97.25 194 SER A CA 1
ATOM 1569 C C . SER A 1 194 ? 6.849 6.213 -0.548 1.00 97.25 194 SER A C 1
ATOM 1571 O O . SER A 1 194 ? 6.381 7.275 -0.151 1.00 97.25 194 SER A O 1
ATOM 1573 N N . ALA A 1 195 ? 7.282 5.264 0.284 1.00 97.50 195 ALA A N 1
ATOM 1574 C CA . ALA A 1 195 ? 7.214 5.388 1.739 1.00 97.50 195 ALA A CA 1
ATOM 1575 C C . ALA A 1 195 ? 8.055 6.564 2.257 1.00 97.50 195 ALA A C 1
ATOM 1577 O O . ALA A 1 195 ? 7.579 7.364 3.055 1.00 97.50 195 ALA A O 1
ATOM 1578 N N . ALA A 1 196 ? 9.285 6.726 1.755 1.00 97.31 196 ALA A N 1
ATOM 1579 C CA . ALA A 1 196 ? 10.136 7.855 2.119 1.00 97.31 196 ALA A CA 1
ATOM 1580 C C . ALA A 1 196 ? 9.546 9.198 1.669 1.00 97.31 196 ALA A C 1
ATOM 1582 O O . ALA A 1 196 ? 9.720 10.199 2.354 1.00 97.31 196 ALA A O 1
ATOM 1583 N N . TRP A 1 197 ? 8.855 9.232 0.528 1.00 96.88 197 TRP A N 1
ATOM 1584 C CA . TRP A 1 197 ? 8.165 10.433 0.073 1.00 96.88 197 TRP A CA 1
ATOM 1585 C C . TRP A 1 197 ? 7.009 10.800 1.003 1.00 96.88 197 TRP A C 1
ATOM 1587 O O . TRP A 1 197 ? 7.028 11.898 1.542 1.00 96.88 197 TRP A O 1
ATOM 1597 N N . LEU A 1 198 ? 6.093 9.875 1.299 1.00 97.00 198 LEU A N 1
ATOM 1598 C CA . LEU A 1 198 ? 4.992 10.126 2.241 1.00 97.00 198 LEU A CA 1
ATOM 1599 C C . LEU A 1 198 ? 5.479 10.509 3.642 1.00 97.00 198 LEU A C 1
ATOM 1601 O O . LEU A 1 198 ? 4.857 11.325 4.311 1.00 97.00 198 LEU A O 1
ATOM 1605 N N . ALA A 1 199 ? 6.613 9.968 4.087 1.00 96.44 199 ALA A N 1
ATOM 1606 C CA . ALA A 1 199 ? 7.189 10.314 5.383 1.00 96.44 199 ALA A CA 1
ATOM 1607 C C . ALA A 1 199 ? 7.786 11.733 5.430 1.00 96.44 199 ALA A C 1
ATOM 1609 O O . ALA A 1 199 ? 7.840 12.333 6.498 1.00 96.44 199 ALA A O 1
ATOM 1610 N N . LEU A 1 200 ? 8.269 12.259 4.299 1.00 95.31 200 LEU A N 1
ATOM 1611 C CA . LEU A 1 200 ? 9.057 13.500 4.252 1.00 95.31 200 LEU A CA 1
ATO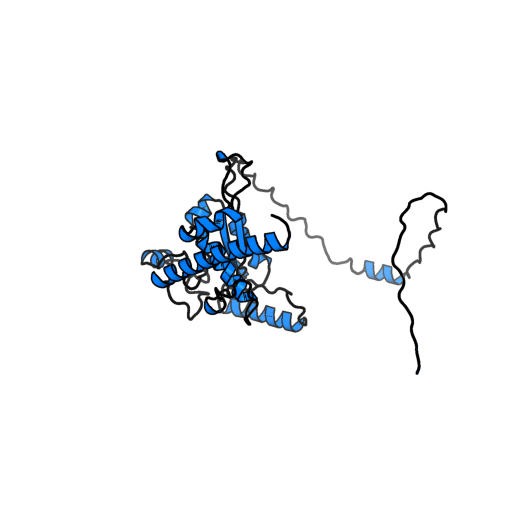M 1612 C C . LEU A 1 200 ? 8.334 14.680 3.592 1.00 95.31 200 LEU A C 1
ATOM 1614 O O . LEU A 1 200 ? 8.778 15.817 3.749 1.00 95.31 200 LEU A O 1
ATOM 1618 N N . GLN A 1 201 ? 7.267 14.430 2.834 1.00 95.06 201 GLN A N 1
ATOM 1619 C CA . GLN A 1 201 ? 6.535 15.463 2.103 1.00 95.06 201 GLN A CA 1
ATOM 1620 C C . GLN A 1 201 ? 5.776 16.403 3.059 1.00 95.06 201 GLN A C 1
ATOM 1622 O O . GLN A 1 201 ? 5.345 15.980 4.136 1.00 95.06 201 GLN A O 1
ATOM 1627 N N . GLY A 1 202 ? 5.603 17.678 2.689 1.00 93.31 202 GLY A N 1
ATOM 1628 C CA . GLY A 1 202 ? 4.787 18.611 3.473 1.00 93.31 202 GLY A CA 1
ATOM 1629 C C . GLY A 1 202 ? 3.323 18.168 3.520 1.00 93.31 202 GLY A C 1
ATOM 1630 O O . GLY A 1 202 ? 2.849 17.575 2.559 1.00 93.31 202 GLY A O 1
ATOM 1631 N N . GLN A 1 203 ? 2.622 18.431 4.629 1.00 93.00 203 GLN A N 1
ATOM 1632 C CA . GLN A 1 203 ? 1.218 18.020 4.776 1.00 93.00 203 GLN A CA 1
ATOM 1633 C C . GLN A 1 203 ? 0.324 18.657 3.701 1.00 93.00 203 GLN A C 1
ATOM 1635 O O . GLN A 1 203 ? -0.366 17.931 3.006 1.00 93.00 203 GLN A O 1
ATOM 1640 N N . GLU A 1 204 ? 0.474 19.962 3.456 1.00 92.56 204 GLU A N 1
ATOM 1641 C CA . GLU A 1 204 ? -0.243 20.693 2.395 1.00 92.56 204 GLU A CA 1
ATOM 1642 C C . GLU A 1 204 ? -0.118 20.019 1.014 1.00 92.56 204 GLU A C 1
ATOM 1644 O O . GLU A 1 204 ? -1.100 19.849 0.307 1.00 92.56 204 GLU A O 1
ATOM 1649 N N . GLU A 1 205 ? 1.079 19.546 0.650 1.00 93.25 205 GLU A N 1
ATOM 1650 C CA . GLU A 1 205 ? 1.313 18.871 -0.635 1.00 93.25 205 GLU A CA 1
ATOM 1651 C C . GLU A 1 205 ? 0.699 17.460 -0.691 1.00 93.25 205 GLU A C 1
ATOM 1653 O O . GLU A 1 205 ? 0.438 16.948 -1.781 1.00 93.25 205 GLU A O 1
ATOM 1658 N N . LEU A 1 206 ? 0.520 16.802 0.460 1.00 94.81 206 LEU A N 1
ATOM 1659 C CA . LEU A 1 206 ? -0.170 15.514 0.557 1.00 94.81 206 LEU A CA 1
ATOM 1660 C C . LEU A 1 206 ? -1.686 15.700 0.492 1.00 94.81 206 LEU A C 1
ATOM 1662 O O . LEU A 1 206 ? -2.342 14.942 -0.223 1.00 94.81 206 LEU A O 1
ATOM 1666 N N . ASP A 1 207 ? -2.207 16.723 1.167 1.00 94.00 207 ASP A N 1
ATOM 1667 C CA . ASP A 1 207 ? -3.625 17.087 1.167 1.00 94.00 207 ASP A CA 1
ATOM 1668 C C . ASP A 1 207 ? -4.066 17.512 -0.240 1.00 94.00 207 ASP A C 1
ATOM 1670 O O . ASP A 1 207 ? -5.045 16.990 -0.772 1.00 94.00 207 ASP A O 1
ATOM 1674 N N . ASP A 1 208 ? -3.276 18.366 -0.905 1.00 93.44 208 ASP A N 1
ATOM 1675 C CA . ASP A 1 208 ? -3.489 18.778 -2.299 1.00 93.44 208 ASP A CA 1
ATOM 1676 C C . ASP A 1 208 ? -3.505 17.582 -3.266 1.00 93.44 208 ASP A C 1
ATOM 1678 O O . ASP A 1 208 ? -4.161 17.607 -4.311 1.00 93.44 208 ASP A O 1
ATOM 1682 N N . ALA A 1 209 ? -2.751 16.529 -2.942 1.00 91.00 209 ALA A N 1
ATOM 1683 C CA . ALA A 1 209 ? -2.679 15.312 -3.738 1.00 91.00 209 ALA A CA 1
ATOM 1684 C C . ALA A 1 209 ? -3.753 14.270 -3.375 1.00 91.00 209 ALA A C 1
ATOM 1686 O O . ALA A 1 209 ? -3.801 13.231 -4.053 1.00 91.00 209 ALA A O 1
ATOM 1687 N N . GLU A 1 210 ? -4.568 14.528 -2.341 1.00 94.44 210 GLU A N 1
ATOM 1688 C CA . GLU A 1 210 ? -5.469 13.567 -1.682 1.00 94.44 210 GLU A CA 1
ATOM 1689 C C . GLU A 1 210 ? -4.744 12.236 -1.416 1.00 94.44 210 GLU A C 1
ATOM 1691 O O . GLU A 1 210 ? -5.151 11.161 -1.869 1.00 94.44 210 GLU A O 1
ATOM 1696 N N . ALA A 1 211 ? -3.557 12.325 -0.807 1.00 95.62 211 ALA A N 1
ATOM 1697 C CA . ALA A 1 211 ? -2.613 11.216 -0.750 1.00 95.62 211 ALA A CA 1
ATOM 1698 C C . ALA A 1 211 ? -3.090 10.031 0.106 1.00 95.62 211 ALA A C 1
ATOM 1700 O O . ALA A 1 211 ? -2.626 8.916 -0.140 1.00 95.62 211 ALA A O 1
ATOM 1701 N N . ASP A 1 212 ? -3.993 10.262 1.058 1.00 95.75 212 ASP A N 1
ATOM 1702 C CA . ASP A 1 212 ? -4.656 9.267 1.912 1.00 95.75 212 ASP A CA 1
ATOM 1703 C C . ASP A 1 212 ? -5.567 8.323 1.109 1.00 95.75 212 ASP A C 1
ATOM 1705 O O . ASP A 1 212 ? -5.674 7.135 1.405 1.00 95.75 212 ASP A O 1
ATOM 1709 N N . ARG A 1 213 ? -6.145 8.807 0.003 1.00 96.31 213 ARG A N 1
ATOM 1710 C CA . ARG A 1 213 ? -7.038 8.023 -0.871 1.00 96.31 213 ARG A CA 1
ATOM 1711 C C . ARG A 1 213 ? -6.311 7.223 -1.950 1.00 96.31 213 ARG A C 1
ATOM 1713 O O . ARG A 1 213 ? -6.951 6.613 -2.813 1.00 96.31 213 ARG A O 1
ATOM 1720 N N . VAL A 1 214 ? -4.980 7.262 -1.972 1.00 97.25 214 VAL A N 1
ATOM 1721 C CA . VAL A 1 214 ? -4.166 6.773 -3.089 1.00 97.25 214 VAL A CA 1
ATOM 1722 C C . VAL A 1 214 ? -3.178 5.714 -2.620 1.00 97.25 214 VAL A C 1
ATOM 1724 O O . VAL A 1 214 ? -2.421 5.900 -1.672 1.00 97.25 214 VAL A O 1
ATOM 1727 N N . LYS A 1 215 ? -3.085 4.620 -3.381 1.00 98.12 215 LYS A N 1
ATOM 1728 C CA . LYS A 1 215 ? -1.995 3.653 -3.240 1.00 98.12 215 LYS A CA 1
ATOM 1729 C C . LYS A 1 215 ? -0.755 4.130 -3.996 1.00 98.12 215 LYS A C 1
ATOM 1731 O O . LYS A 1 215 ? -0.738 4.159 -5.229 1.00 98.12 215 LYS A O 1
ATOM 1736 N N . TRP A 1 216 ? 0.307 4.474 -3.269 1.00 97.94 216 TRP A N 1
ATOM 1737 C CA . TRP A 1 216 ? 1.547 5.008 -3.839 1.00 97.94 216 TRP A CA 1
ATOM 1738 C C . TRP A 1 216 ? 2.626 3.937 -4.042 1.00 97.94 216 TRP A C 1
ATOM 1740 O O . TRP A 1 216 ? 3.221 3.392 -3.107 1.00 97.94 216 TRP A O 1
ATOM 1750 N N . GLY A 1 217 ? 2.951 3.670 -5.300 1.00 97.44 217 GLY A N 1
ATOM 1751 C CA . GLY A 1 217 ? 3.992 2.737 -5.697 1.00 97.44 217 GLY A CA 1
ATOM 1752 C C . GLY A 1 217 ? 5.364 3.372 -5.858 1.00 97.44 217 GLY A C 1
ATOM 1753 O O . GLY A 1 217 ? 5.523 4.393 -6.536 1.00 97.44 217 GLY A O 1
ATOM 1754 N N . SER A 1 218 ? 6.382 2.708 -5.315 1.00 97.25 218 SER A N 1
ATOM 1755 C CA . SER A 1 218 ? 7.758 2.900 -5.766 1.00 97.25 218 SER A CA 1
ATOM 1756 C C . SER A 1 218 ? 7.898 2.340 -7.179 1.00 97.25 218 SER A C 1
ATOM 1758 O O . SER A 1 218 ? 7.629 1.163 -7.430 1.00 97.25 218 SER A O 1
ATOM 1760 N N . ALA A 1 219 ? 8.318 3.190 -8.111 1.00 94.88 219 ALA A N 1
ATOM 1761 C CA . ALA A 1 219 ? 8.451 2.847 -9.517 1.00 94.88 219 ALA A CA 1
ATOM 1762 C C . ALA A 1 219 ? 9.858 3.149 -10.044 1.00 94.88 219 ALA A C 1
ATOM 1764 O O . ALA A 1 219 ? 10.582 3.989 -9.513 1.00 94.88 219 ALA A O 1
ATOM 1765 N N . SER A 1 220 ? 10.226 2.483 -11.134 1.00 92.62 220 SER A N 1
ATOM 1766 C CA . SER A 1 220 ? 11.515 2.625 -11.797 1.00 92.62 220 SER A CA 1
ATOM 1767 C C . SER A 1 220 ? 11.366 2.782 -13.301 1.00 92.62 220 SER A C 1
ATOM 1769 O O . SER A 1 220 ? 10.754 1.962 -13.980 1.00 92.62 220 SER A O 1
ATOM 1771 N N . GLY A 1 221 ? 11.994 3.820 -13.856 1.00 86.38 221 GLY A N 1
ATOM 1772 C CA . GLY A 1 221 ? 12.136 3.951 -15.309 1.00 86.38 221 GLY A CA 1
ATOM 1773 C C . GLY A 1 221 ? 13.216 3.021 -15.877 1.00 86.38 221 GLY A C 1
ATOM 1774 O O . GLY A 1 221 ? 14.050 2.492 -15.143 1.00 86.38 221 GLY A O 1
ATOM 1775 N N . GLY A 1 222 ? 13.295 2.893 -17.206 1.00 80.69 222 GLY A N 1
ATOM 1776 C CA . GLY A 1 222 ? 14.287 2.035 -17.883 1.00 80.69 222 GLY A CA 1
ATOM 1777 C C . GLY A 1 222 ? 15.761 2.320 -17.534 1.00 80.69 222 GLY A C 1
ATOM 1778 O O . GLY A 1 222 ? 16.607 1.439 -17.678 1.00 80.69 222 GLY A O 1
ATOM 1779 N N . ARG A 1 223 ? 16.068 3.525 -17.027 1.00 83.38 223 ARG A N 1
ATOM 1780 C CA . ARG A 1 223 ? 17.397 3.954 -16.547 1.00 83.38 223 ARG A CA 1
ATOM 1781 C C . ARG A 1 223 ? 17.585 3.847 -15.021 1.00 83.38 223 ARG A C 1
ATOM 1783 O O . ARG A 1 223 ? 18.504 4.463 -14.501 1.00 83.38 223 ARG A O 1
ATOM 1790 N N . LEU A 1 224 ? 16.731 3.096 -14.316 1.00 81.06 224 LEU A N 1
ATOM 1791 C CA . LEU A 1 224 ? 16.725 2.972 -12.845 1.00 81.06 224 LEU A CA 1
ATOM 1792 C C . LEU A 1 224 ? 16.535 4.321 -12.120 1.00 81.06 224 LEU A C 1
ATOM 1794 O O . LEU A 1 224 ? 17.061 4.548 -11.039 1.00 81.06 224 LEU A O 1
ATOM 1798 N N . GLN A 1 225 ? 15.780 5.243 -12.717 1.00 87.50 225 GLN A N 1
ATOM 1799 C CA . GLN A 1 225 ? 15.337 6.437 -11.994 1.00 87.50 225 GLN A CA 1
ATOM 1800 C C . GLN A 1 225 ? 14.256 6.036 -10.984 1.00 87.50 225 GLN A C 1
ATOM 1802 O O . GLN A 1 225 ? 13.259 5.444 -11.394 1.00 87.50 225 GLN A O 1
ATOM 1807 N N . ALA A 1 226 ? 14.454 6.357 -9.704 1.00 90.38 226 ALA A N 1
ATOM 1808 C CA . ALA A 1 226 ? 13.459 6.137 -8.659 1.00 90.38 226 ALA A CA 1
ATOM 1809 C C . ALA A 1 226 ? 12.321 7.156 -8.800 1.00 90.38 226 ALA A C 1
ATOM 1811 O O . ALA A 1 226 ? 12.551 8.366 -8.793 1.00 90.38 226 ALA A O 1
ATOM 1812 N N . LEU A 1 227 ? 11.099 6.661 -8.941 1.00 93.50 227 LEU A N 1
ATOM 1813 C CA . LEU A 1 227 ? 9.884 7.433 -9.166 1.00 93.50 227 LEU A CA 1
ATOM 1814 C C . LEU A 1 227 ? 8.811 7.031 -8.157 1.00 93.50 227 LEU A C 1
ATOM 1816 O O . LEU A 1 227 ? 8.885 5.974 -7.532 1.00 93.50 227 LEU A O 1
ATOM 1820 N N . ILE A 1 228 ? 7.802 7.884 -8.037 1.00 95.06 228 ILE A N 1
ATOM 1821 C CA . ILE A 1 228 ? 6.595 7.640 -7.252 1.00 95.06 228 ILE A CA 1
ATOM 1822 C C . ILE A 1 228 ? 5.440 7.681 -8.237 1.00 95.06 228 ILE A C 1
ATOM 1824 O O . ILE A 1 228 ? 5.409 8.540 -9.122 1.00 95.06 228 ILE A O 1
ATOM 1828 N N . LYS A 1 229 ? 4.536 6.715 -8.135 1.00 95.00 229 LYS A N 1
ATOM 1829 C CA . LYS A 1 229 ? 3.459 6.538 -9.101 1.00 95.00 229 LYS A CA 1
ATOM 1830 C C . LYS A 1 229 ? 2.204 6.057 -8.382 1.00 95.00 229 LYS A C 1
ATOM 1832 O O . LYS A 1 229 ? 2.309 5.201 -7.512 1.00 95.00 229 LYS A O 1
ATOM 1837 N N . LYS A 1 230 ? 1.036 6.581 -8.761 1.00 95.50 230 LYS A N 1
ATOM 1838 C CA . LYS A 1 230 ? -0.250 6.039 -8.303 1.00 95.50 230 LYS A CA 1
ATOM 1839 C C . LYS A 1 230 ? -0.427 4.613 -8.826 1.00 95.50 230 LYS A C 1
ATOM 1841 O O . LYS A 1 230 ? -0.000 4.311 -9.945 1.00 95.50 230 LYS A O 1
ATOM 1846 N N . THR A 1 231 ? -1.082 3.778 -8.040 1.00 95.62 231 THR A N 1
ATOM 1847 C CA . THR A 1 231 ? -1.396 2.392 -8.382 1.00 95.62 231 THR A CA 1
ATOM 1848 C C . THR A 1 231 ? -2.885 2.181 -8.211 1.00 95.62 231 THR A C 1
ATOM 1850 O O . THR A 1 231 ? -3.453 2.562 -7.194 1.00 95.62 231 THR A O 1
ATOM 1853 N N . GLU A 1 232 ? -3.511 1.598 -9.224 1.00 95.44 232 GLU A N 1
ATOM 1854 C CA . GLU A 1 232 ? -4.926 1.260 -9.177 1.00 95.44 232 GLU A CA 1
ATOM 1855 C C . GLU A 1 232 ? -5.173 0.138 -8.170 1.00 95.44 232 GLU A C 1
ATOM 1857 O O . GLU A 1 232 ? -4.430 -0.846 -8.124 1.00 95.44 232 GLU A O 1
ATOM 1862 N N . VAL A 1 233 ? -6.237 0.287 -7.392 1.00 96.69 233 VAL A N 1
ATOM 1863 C CA . VAL A 1 233 ? -6.734 -0.718 -6.458 1.00 96.69 233 VAL A CA 1
ATOM 1864 C C . VAL A 1 233 ? -8.076 -1.216 -6.979 1.00 96.69 233 VAL A C 1
ATOM 1866 O O . VAL A 1 233 ? -8.989 -0.432 -7.210 1.00 96.69 233 VAL A O 1
ATOM 1869 N N . GLU A 1 234 ? -8.219 -2.523 -7.186 1.00 95.31 234 GLU A N 1
ATOM 1870 C CA . GLU A 1 234 ? -9.470 -3.104 -7.696 1.00 95.31 234 GLU A CA 1
ATOM 1871 C C . GLU A 1 234 ? -10.658 -2.763 -6.789 1.00 95.31 234 GLU A C 1
ATOM 1873 O O . GLU A 1 234 ? -10.552 -2.878 -5.568 1.00 95.31 234 GLU A O 1
ATOM 1878 N N . GLY A 1 235 ? -11.779 -2.341 -7.379 1.00 94.62 235 GLY A N 1
ATOM 1879 C CA . GLY A 1 235 ? -12.962 -1.852 -6.657 1.00 94.62 235 GLY A CA 1
ATOM 1880 C C . GLY A 1 235 ? -12.889 -0.370 -6.271 1.00 94.62 235 GLY A C 1
ATOM 1881 O O . GLY A 1 235 ? -13.886 0.331 -6.407 1.00 94.62 235 GLY A 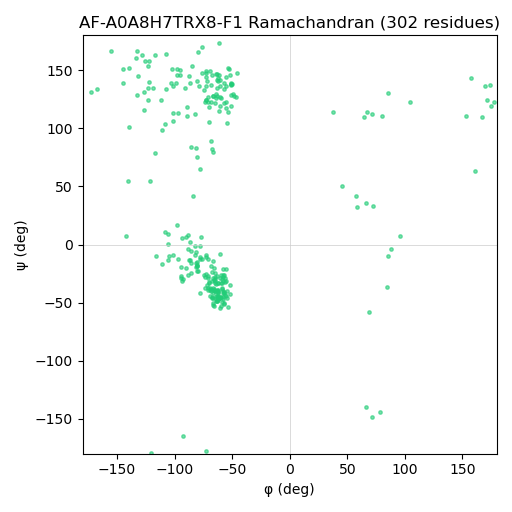O 1
ATOM 1882 N N . TRP A 1 236 ? -11.699 0.123 -5.908 1.00 96.12 236 TRP A N 1
ATOM 1883 C CA . TRP A 1 236 ? -11.452 1.502 -5.459 1.00 96.12 236 TRP A CA 1
ATOM 1884 C C . TRP A 1 236 ? -11.017 2.473 -6.572 1.00 96.12 236 TRP A C 1
ATOM 1886 O O . TRP A 1 236 ? -11.291 3.672 -6.529 1.00 96.12 236 TRP A O 1
ATOM 1896 N N . GLY A 1 237 ? -10.309 1.978 -7.587 1.00 94.75 237 GLY A N 1
ATOM 1897 C CA . GLY A 1 237 ? -9.691 2.803 -8.621 1.00 94.75 237 GLY A CA 1
ATOM 1898 C C . GLY A 1 237 ? -8.389 3.464 -8.163 1.00 94.75 237 GLY A C 1
ATOM 1899 O O . GLY A 1 237 ? -7.587 2.867 -7.444 1.00 94.75 237 GLY A O 1
ATOM 1900 N N . TRP A 1 238 ? -8.147 4.696 -8.621 1.00 93.69 238 TRP A N 1
ATOM 1901 C CA . TRP A 1 238 ? -6.905 5.432 -8.345 1.00 93.69 238 TRP A CA 1
ATOM 1902 C C . TRP A 1 238 ? -6.990 6.341 -7.114 1.00 93.69 238 TRP A C 1
ATOM 1904 O O . TRP A 1 238 ? -5.959 6.601 -6.495 1.00 93.69 238 TRP A O 1
ATOM 1914 N N . THR A 1 239 ? -8.184 6.854 -6.802 1.00 93.31 239 THR A N 1
ATOM 1915 C CA . THR A 1 239 ? -8.443 7.870 -5.758 1.00 93.31 239 THR A CA 1
ATOM 1916 C C . THR A 1 239 ? -9.755 7.631 -4.990 1.00 93.31 239 THR A C 1
ATOM 1918 O O . THR A 1 239 ? -10.196 8.499 -4.232 1.00 93.31 239 THR A O 1
ATOM 1921 N N . GLY A 1 240 ? -10.433 6.498 -5.205 1.00 92.38 240 GLY A N 1
ATOM 1922 C CA . GLY A 1 240 ? -11.736 6.231 -4.586 1.00 92.38 240 GLY A CA 1
ATOM 1923 C C . GLY A 1 240 ? -12.875 7.051 -5.172 1.00 92.38 240 GLY A C 1
ATOM 1924 O O . GLY A 1 240 ? -13.759 7.484 -4.436 1.00 92.38 240 GLY A O 1
ATOM 1925 N N . ARG A 1 241 ? -12.811 7.356 -6.471 1.00 91.31 241 ARG A N 1
ATOM 1926 C CA . ARG A 1 241 ? -13.854 8.061 -7.223 1.00 91.31 241 ARG A CA 1
ATOM 1927 C C . ARG A 1 241 ? -13.998 7.420 -8.597 1.00 91.31 241 ARG A C 1
ATOM 1929 O O . ARG A 1 241 ? -13.035 6.881 -9.141 1.00 91.31 241 ARG A O 1
ATOM 1936 N N . VAL A 1 242 ? -15.198 7.499 -9.167 1.00 89.81 242 VAL A N 1
ATOM 1937 C CA . VAL A 1 242 ? -15.418 7.087 -10.557 1.00 89.81 242 VAL A CA 1
ATOM 1938 C C . VAL A 1 242 ? -14.665 8.052 -11.466 1.00 89.81 242 VAL A C 1
ATOM 1940 O O . VAL A 1 242 ? -14.811 9.270 -11.346 1.00 89.81 242 VAL A O 1
ATOM 1943 N N . GLU A 1 243 ? -13.853 7.502 -12.363 1.00 82.94 243 GLU A N 1
ATOM 1944 C CA . GLU A 1 243 ? -13.059 8.289 -13.301 1.00 82.94 243 GLU A CA 1
ATOM 1945 C C . GLU A 1 243 ? -13.978 9.063 -14.257 1.00 82.94 243 GLU A C 1
ATOM 1947 O O . GLU A 1 243 ? -14.908 8.514 -14.851 1.00 82.94 243 GLU A O 1
ATOM 1952 N N . GLY A 1 244 ? -13.722 10.364 -14.379 1.00 75.31 244 GLY A N 1
ATOM 1953 C CA . GLY A 1 244 ? -14.470 11.274 -15.241 1.00 75.31 244 GLY A CA 1
ATOM 1954 C C . GLY A 1 244 ? -13.579 11.953 -16.286 1.00 75.31 244 GLY A C 1
ATOM 1955 O O . GLY A 1 244 ? -12.366 11.743 -16.296 1.00 75.31 244 GLY A O 1
ATOM 1956 N N . PRO A 1 245 ? -14.154 12.828 -17.131 1.00 70.44 245 PRO A N 1
ATOM 1957 C CA . PRO A 1 245 ? -13.421 13.535 -18.189 1.00 70.44 245 PRO A CA 1
ATOM 1958 C C . PRO A 1 245 ? -12.204 14.326 -17.681 1.00 70.44 245 PRO A C 1
ATOM 1960 O O . PRO A 1 245 ? -11.199 14.449 -18.379 1.00 70.44 245 PRO A O 1
ATOM 1963 N N . ASP A 1 246 ? -12.279 14.838 -16.452 1.00 73.25 246 ASP A N 1
ATOM 1964 C CA . ASP A 1 246 ? -11.201 15.604 -15.818 1.00 73.25 246 ASP A CA 1
ATOM 1965 C C . ASP A 1 246 ? -9.963 14.747 -15.533 1.00 73.25 246 ASP A C 1
ATOM 1967 O O . ASP A 1 246 ? -8.835 15.240 -15.554 1.00 73.25 246 ASP A O 1
ATOM 1971 N N . ALA A 1 247 ? -10.152 13.450 -15.303 1.00 74.12 247 ALA A N 1
ATOM 1972 C CA . ALA A 1 247 ? -9.046 12.552 -15.037 1.00 74.12 247 ALA A CA 1
ATOM 1973 C C . ALA A 1 247 ? -8.244 12.250 -16.307 1.00 74.12 247 ALA A C 1
ATOM 1975 O O . ALA A 1 247 ? -7.016 12.188 -16.265 1.00 74.12 247 ALA A O 1
ATOM 1976 N N . ASP A 1 248 ? -8.925 12.123 -17.449 1.00 74.56 248 ASP A N 1
ATOM 1977 C CA . ASP A 1 248 ? -8.273 12.007 -18.755 1.00 74.56 248 ASP A CA 1
ATOM 1978 C C . ASP A 1 248 ? -7.462 13.267 -19.079 1.00 74.56 248 ASP A C 1
ATOM 1980 O O . ASP A 1 248 ? -6.318 13.166 -19.528 1.00 74.56 248 ASP A O 1
ATOM 1984 N N . ALA A 1 249 ? -8.005 14.449 -18.764 1.00 75.00 249 ALA A N 1
ATOM 1985 C CA . ALA A 1 249 ? -7.295 15.719 -18.903 1.00 75.00 249 ALA A CA 1
ATOM 1986 C C . ALA A 1 249 ? -6.058 15.798 -17.987 1.00 75.00 249 ALA A C 1
ATOM 1988 O O . ALA A 1 249 ? -5.001 16.254 -18.419 1.00 75.00 249 ALA A O 1
ATOM 1989 N N . ALA A 1 250 ? -6.145 15.302 -16.748 1.00 76.31 250 ALA A N 1
ATOM 1990 C CA . ALA A 1 250 ? -5.006 15.235 -15.827 1.00 76.31 250 ALA A CA 1
ATOM 1991 C C . ALA A 1 250 ? -3.894 14.277 -16.303 1.00 76.31 250 ALA A C 1
ATOM 1993 O O . ALA A 1 250 ? -2.743 14.393 -15.875 1.00 76.31 250 ALA A O 1
ATOM 1994 N N . GLU A 1 251 ? -4.213 13.336 -17.196 1.00 79.00 251 GLU A N 1
ATOM 1995 C CA . GLU A 1 251 ? -3.235 12.440 -17.814 1.00 79.00 251 GLU A CA 1
ATOM 1996 C C . GLU A 1 251 ? -2.585 13.037 -19.079 1.00 79.00 251 GLU A C 1
ATOM 1998 O O . GLU A 1 251 ? -1.538 12.548 -19.531 1.00 79.00 251 GLU A O 1
ATOM 2003 N N . GLU A 1 252 ? -3.132 14.127 -19.631 1.00 75.81 252 GLU A N 1
ATOM 2004 C CA . GLU A 1 252 ? -2.536 14.827 -20.767 1.00 75.81 252 GLU A CA 1
ATOM 2005 C C . GLU A 1 252 ? -1.134 15.352 -20.419 1.00 75.81 252 GLU A C 1
ATOM 2007 O O . GLU A 1 252 ? -0.897 16.043 -19.433 1.00 75.81 252 GLU A O 1
ATOM 2012 N N . GLY A 1 253 ? -0.149 15.002 -21.249 1.00 76.19 253 GLY A N 1
ATOM 2013 C CA . GLY A 1 253 ? 1.250 15.386 -21.035 1.00 76.19 253 GLY A CA 1
ATOM 2014 C C . GLY A 1 253 ? 2.045 14.448 -20.121 1.00 76.19 253 GLY A C 1
ATOM 2015 O O . GLY A 1 253 ? 3.277 14.528 -20.116 1.00 76.19 253 GLY A O 1
ATOM 2016 N N . ILE A 1 254 ? 1.407 13.488 -19.437 1.00 84.56 254 ILE A N 1
ATOM 2017 C CA . ILE A 1 254 ? 2.133 12.435 -18.718 1.00 84.56 254 ILE A CA 1
ATOM 2018 C C . ILE A 1 254 ? 2.770 11.475 -19.734 1.00 84.56 254 ILE A C 1
ATOM 2020 O O . ILE A 1 254 ? 2.127 10.924 -20.637 1.00 84.56 254 ILE A O 1
ATOM 2024 N N . VAL A 1 255 ? 4.079 11.255 -19.601 1.00 82.75 255 VAL A N 1
ATOM 2025 C CA . VAL A 1 255 ? 4.867 10.437 -20.533 1.00 82.75 255 VAL A CA 1
ATOM 2026 C C . VAL A 1 255 ? 5.595 9.290 -19.842 1.00 82.75 255 VAL A C 1
ATOM 2028 O O . VAL A 1 255 ? 5.954 9.343 -18.665 1.00 82.75 255 VAL A O 1
ATOM 2031 N N . GLY A 1 256 ? 5.847 8.234 -20.616 1.00 87.38 256 GLY A N 1
ATOM 2032 C CA . GLY A 1 256 ? 6.630 7.085 -20.180 1.00 87.38 256 GLY A CA 1
ATOM 2033 C C . GLY A 1 256 ? 5.952 6.284 -19.070 1.00 87.38 256 GLY A C 1
ATOM 2034 O O . GLY A 1 256 ? 4.743 6.071 -19.088 1.00 87.38 256 GLY A O 1
ATOM 2035 N N . VAL A 1 257 ? 6.756 5.833 -18.106 1.00 88.94 257 VAL A N 1
ATOM 2036 C CA . VAL A 1 257 ? 6.330 4.911 -17.042 1.00 88.94 257 VAL A CA 1
ATOM 2037 C C . VAL A 1 257 ? 5.316 5.507 -16.061 1.00 88.94 257 VAL A C 1
ATOM 2039 O O . VAL A 1 257 ? 4.687 4.763 -15.315 1.00 88.94 257 VAL A O 1
ATOM 2042 N N . LEU A 1 258 ? 5.124 6.829 -16.063 1.00 89.75 258 LEU A N 1
ATOM 2043 C CA . LEU A 1 258 ? 4.188 7.504 -15.161 1.00 89.75 258 LEU A CA 1
ATOM 2044 C C . LEU A 1 258 ? 2.730 7.448 -15.641 1.00 89.75 258 LEU A C 1
ATOM 2046 O O . LEU A 1 258 ? 1.844 7.534 -14.799 1.00 89.75 258 LEU A O 1
ATOM 2050 N N . ARG A 1 259 ? 2.466 7.191 -16.932 1.00 90.25 259 ARG A N 1
ATOM 2051 C CA . ARG A 1 259 ? 1.097 7.043 -17.475 1.00 90.25 259 ARG A CA 1
ATOM 2052 C C . ARG A 1 259 ? 0.304 5.972 -16.740 1.00 90.25 259 ARG A C 1
ATOM 2054 O O . ARG A 1 259 ? 0.852 4.892 -16.526 1.00 90.25 259 ARG A O 1
ATOM 2061 N N . ARG A 1 260 ? -0.965 6.213 -16.410 1.00 89.88 260 ARG A N 1
ATOM 2062 C CA . ARG A 1 260 ? -1.805 5.275 -15.639 1.00 89.88 260 ARG A CA 1
ATOM 2063 C C . ARG A 1 260 ? -1.904 3.918 -16.324 1.00 89.88 260 ARG A C 1
ATOM 2065 O O . ARG A 1 260 ? -1.699 2.893 -15.687 1.00 89.88 260 ARG A O 1
ATOM 2072 N N . SER A 1 261 ? -2.045 3.921 -17.648 1.00 88.06 261 SER A N 1
ATOM 2073 C CA . SER A 1 261 ? -2.029 2.708 -18.483 1.00 88.06 261 SER A CA 1
ATOM 2074 C C . SER A 1 261 ? -0.758 1.846 -18.359 1.00 88.06 261 SER A C 1
ATOM 2076 O O . SER A 1 261 ? -0.807 0.640 -18.593 1.00 88.06 261 SER A O 1
ATOM 2078 N N . VAL A 1 262 ? 0.392 2.422 -17.991 1.00 91.06 262 VAL A N 1
ATOM 2079 C CA . VAL A 1 262 ? 1.660 1.690 -17.863 1.00 91.06 262 VAL A CA 1
ATOM 2080 C C . VAL A 1 262 ? 1.797 1.127 -16.454 1.00 91.06 262 VAL A C 1
ATOM 2082 O O . VAL A 1 262 ? 1.885 1.875 -15.483 1.00 91.06 262 VAL A O 1
ATOM 2085 N N . GLY A 1 263 ? 1.870 -0.201 -16.356 1.00 89.38 263 GLY A N 1
ATOM 2086 C CA . GLY A 1 263 ? 1.885 -0.919 -15.080 1.00 89.38 263 GLY A CA 1
ATOM 2087 C C . GLY A 1 263 ? 0.494 -1.249 -14.539 1.00 89.38 263 GLY A C 1
ATOM 2088 O O . GLY A 1 263 ? 0.407 -1.947 -13.534 1.00 89.38 263 GLY A O 1
ATOM 2089 N N . ARG A 1 264 ? -0.577 -0.809 -15.208 1.00 92.25 264 ARG A N 1
ATOM 2090 C CA . ARG A 1 264 ? -1.944 -1.243 -14.907 1.00 92.25 264 ARG A CA 1
ATOM 2091 C C . ARG A 1 264 ? -2.090 -2.747 -15.155 1.00 92.25 264 ARG A C 1
ATOM 2093 O O . ARG A 1 264 ? -1.527 -3.267 -16.128 1.00 92.25 264 ARG A O 1
ATOM 2100 N N . ARG A 1 265 ? -2.837 -3.446 -14.295 1.00 89.12 265 ARG A N 1
ATOM 2101 C CA . ARG A 1 265 ? -3.187 -4.855 -14.528 1.00 89.12 265 ARG A CA 1
ATOM 2102 C C . ARG A 1 265 ? -4.024 -4.953 -15.810 1.00 89.12 265 ARG A C 1
ATOM 2104 O O . ARG A 1 265 ? -4.789 -4.048 -16.129 1.00 89.12 265 ARG A O 1
ATOM 2111 N N . ARG A 1 266 ? -3.836 -6.015 -16.598 1.00 86.56 266 ARG A N 1
ATOM 2112 C CA . ARG A 1 266 ? -4.417 -6.112 -17.957 1.00 86.56 266 ARG A CA 1
ATOM 2113 C C . ARG A 1 266 ? -5.931 -6.307 -17.973 1.00 86.56 266 ARG A C 1
ATOM 2115 O O . ARG A 1 266 ? -6.574 -5.970 -18.956 1.00 86.56 266 ARG A O 1
ATOM 2122 N N . ASP A 1 267 ? -6.446 -6.900 -16.917 1.00 86.75 267 ASP A N 1
ATOM 2123 C CA . ASP A 1 267 ? -7.835 -7.260 -16.656 1.00 86.75 267 ASP A CA 1
ATOM 2124 C C . ASP A 1 267 ? -8.457 -6.368 -15.570 1.00 86.75 267 ASP A C 1
ATOM 2126 O O . ASP A 1 267 ? -9.541 -6.667 -15.077 1.00 86.75 267 ASP A O 1
ATOM 2130 N N . ALA A 1 268 ? -7.781 -5.280 -15.180 1.00 85.69 268 ALA A N 1
ATOM 2131 C CA . ALA A 1 268 ? -8.382 -4.284 -14.309 1.00 85.69 268 ALA A CA 1
ATOM 2132 C C . ALA A 1 268 ? -9.570 -3.627 -15.025 1.00 85.69 268 ALA A C 1
ATOM 2134 O O . ALA A 1 268 ? -9.438 -3.139 -16.150 1.00 85.69 268 ALA A O 1
ATOM 2135 N N . ALA A 1 269 ? -10.724 -3.643 -14.364 1.00 87.94 269 ALA A N 1
ATOM 2136 C CA . ALA A 1 269 ? -11.902 -2.905 -14.787 1.00 87.94 269 ALA A CA 1
ATOM 2137 C C . ALA A 1 269 ? -11.851 -1.489 -14.208 1.00 87.94 269 ALA A C 1
ATOM 2139 O O . ALA A 1 269 ? -11.382 -1.297 -13.086 1.00 87.94 269 ALA A O 1
ATOM 2140 N N . ASP A 1 270 ? -12.349 -0.512 -14.965 1.00 88.81 270 ASP A N 1
ATOM 2141 C CA . ASP A 1 270 ? -12.513 0.844 -14.444 1.00 88.81 270 ASP A CA 1
ATOM 2142 C C . ASP A 1 270 ? -13.511 0.837 -13.269 1.00 88.81 270 ASP A C 1
ATOM 2144 O O . ASP A 1 270 ? -14.510 0.107 -13.323 1.00 88.81 270 ASP A O 1
ATOM 2148 N N . PRO A 1 271 ? -13.255 1.620 -12.205 1.00 90.19 271 PRO A N 1
ATOM 2149 C CA . PRO A 1 271 ? -14.112 1.647 -11.026 1.00 90.19 271 PRO A CA 1
ATOM 2150 C C . PRO A 1 271 ? -15.510 2.161 -11.382 1.00 90.19 271 PRO A C 1
ATOM 2152 O O . PRO A 1 271 ? -15.666 3.174 -12.069 1.00 90.19 271 PRO A O 1
ATOM 2155 N N . THR A 1 272 ? -16.536 1.480 -10.881 1.00 94.19 272 THR A N 1
ATOM 2156 C CA . THR A 1 272 ? -17.935 1.907 -10.979 1.00 94.19 272 THR A CA 1
ATOM 2157 C C . THR A 1 272 ? -18.422 2.394 -9.617 1.00 94.19 272 THR A C 1
ATOM 2159 O O . THR A 1 272 ? -17.817 2.112 -8.587 1.00 94.19 272 THR A O 1
ATOM 2162 N N . ALA A 1 273 ? -19.545 3.116 -9.584 1.00 95.19 273 ALA A N 1
ATOM 2163 C CA . ALA A 1 273 ? -20.156 3.506 -8.311 1.00 95.19 273 ALA A CA 1
ATOM 2164 C C . ALA A 1 273 ? -20.539 2.283 -7.454 1.00 95.19 273 ALA A C 1
ATOM 2166 O O . ALA A 1 273 ? -20.433 2.330 -6.236 1.00 95.19 273 ALA A O 1
ATOM 2167 N N . GLU A 1 274 ? -20.938 1.182 -8.098 1.00 95.94 274 GLU A N 1
ATOM 2168 C CA . GLU A 1 274 ? -21.242 -0.089 -7.433 1.00 95.94 274 GLU A CA 1
ATOM 2169 C C . GLU A 1 274 ? -19.980 -0.745 -6.863 1.00 95.94 274 GLU A C 1
ATOM 2171 O O . GLU A 1 274 ? -19.988 -1.169 -5.714 1.00 95.94 274 GLU A O 1
ATOM 2176 N N . SER A 1 275 ? -18.873 -0.768 -7.617 1.00 95.75 275 SER A N 1
ATOM 2177 C CA . SER A 1 275 ? -17.622 -1.354 -7.122 1.00 95.75 275 SER A CA 1
ATOM 2178 C C . SER A 1 275 ? -17.010 -0.553 -5.974 1.00 95.75 275 SER A C 1
ATOM 2180 O O . SER A 1 275 ? -16.353 -1.136 -5.117 1.00 95.75 275 SER A O 1
ATOM 2182 N N . LEU A 1 276 ? -17.209 0.771 -5.975 1.00 96.12 276 LEU A N 1
ATOM 2183 C CA . LEU A 1 276 ? -16.818 1.642 -4.869 1.00 96.12 276 LEU A CA 1
ATOM 2184 C C . LEU A 1 276 ? -17.659 1.342 -3.632 1.00 96.12 276 LEU A C 1
ATOM 2186 O O . LEU A 1 276 ? -17.084 1.080 -2.587 1.00 96.12 276 LEU A O 1
ATOM 2190 N N . ALA A 1 277 ? -18.987 1.301 -3.763 1.00 96.69 277 ALA A N 1
ATOM 2191 C CA . ALA A 1 277 ? -19.874 0.976 -2.647 1.00 96.69 277 ALA A CA 1
ATOM 2192 C C . ALA A 1 277 ? -19.553 -0.399 -2.035 1.00 96.69 277 ALA A C 1
ATOM 2194 O O . ALA A 1 277 ? -19.478 -0.519 -0.819 1.00 96.69 277 ALA A O 1
ATOM 2195 N N . GLU A 1 278 ? -19.278 -1.408 -2.866 1.00 96.12 278 GLU A N 1
ATOM 2196 C CA . GLU A 1 278 ? -18.839 -2.728 -2.399 1.00 96.12 278 GLU A CA 1
ATOM 2197 C C . GLU A 1 278 ? -17.484 -2.665 -1.671 1.00 96.12 278 GLU A C 1
ATOM 2199 O O . GLU A 1 278 ? -17.284 -3.340 -0.666 1.00 96.12 278 GLU A O 1
ATOM 2204 N N . PHE A 1 279 ? -16.536 -1.853 -2.154 1.00 97.06 279 PHE A N 1
ATOM 2205 C CA . PHE A 1 279 ? -15.257 -1.657 -1.466 1.00 97.06 279 PHE A CA 1
ATOM 2206 C C . PHE A 1 279 ? -15.447 -0.984 -0.098 1.00 97.06 279 PHE A C 1
ATOM 2208 O O . PHE A 1 279 ? -14.770 -1.360 0.856 1.00 97.06 279 PHE A O 1
ATOM 2215 N N . GLU A 1 280 ? -16.344 0.001 -0.005 1.00 96.69 280 GLU A N 1
ATOM 2216 C CA . GLU A 1 280 ? -16.672 0.698 1.243 1.00 96.69 280 GLU A CA 1
ATOM 2217 C C . GLU A 1 280 ? -17.368 -0.234 2.247 1.00 96.69 280 GLU A C 1
ATOM 2219 O O . GLU A 1 280 ? -17.000 -0.226 3.418 1.00 96.69 280 GLU A O 1
ATOM 2224 N N . GLU A 1 281 ? -18.303 -1.074 1.787 1.00 96.81 281 GLU A N 1
ATOM 2225 C CA . GLU A 1 281 ? -18.979 -2.101 2.596 1.00 96.81 281 GLU A CA 1
ATOM 2226 C C . GLU A 1 281 ? -17.971 -3.102 3.172 1.00 96.81 281 GLU A C 1
ATOM 2228 O O . GLU A 1 281 ? -17.870 -3.245 4.386 1.00 96.81 281 GLU A O 1
ATOM 2233 N N . VAL A 1 282 ? -17.121 -3.693 2.324 1.00 96.94 282 VAL A N 1
ATOM 2234 C CA . VAL A 1 282 ? -16.069 -4.614 2.791 1.00 96.94 282 VAL A CA 1
ATOM 2235 C C . VAL A 1 282 ? -15.070 -3.909 3.714 1.00 96.94 282 VAL A C 1
ATOM 2237 O O . VAL A 1 282 ? -14.535 -4.525 4.632 1.00 96.94 282 VAL A O 1
ATOM 2240 N N . GLY A 1 283 ? -14.793 -2.624 3.480 1.00 96.94 283 GLY A N 1
ATOM 2241 C CA . GLY A 1 283 ? -13.966 -1.813 4.368 1.00 96.94 283 GLY A CA 1
ATOM 2242 C C . GLY A 1 283 ? -14.567 -1.694 5.769 1.00 96.94 283 GLY A C 1
ATOM 2243 O O . GLY A 1 283 ? -13.848 -1.896 6.743 1.00 96.94 283 GLY A O 1
ATOM 2244 N N . ALA A 1 284 ? -15.869 -1.420 5.872 1.00 96.44 284 ALA A N 1
ATOM 2245 C CA . ALA A 1 284 ? -16.578 -1.366 7.149 1.00 96.44 284 ALA A CA 1
ATOM 2246 C C . ALA A 1 284 ? -16.553 -2.723 7.870 1.00 96.44 284 ALA A C 1
ATOM 2248 O O . ALA A 1 284 ? -16.130 -2.776 9.024 1.00 96.44 284 ALA A O 1
ATOM 2249 N N . ASP A 1 285 ? -16.870 -3.813 7.162 1.00 96.44 285 ASP A N 1
ATOM 2250 C CA . ASP A 1 285 ? -16.825 -5.179 7.709 1.00 96.44 285 ASP A CA 1
ATOM 2251 C C . ASP A 1 285 ? -15.424 -5.548 8.224 1.00 96.44 285 ASP A C 1
ATOM 2253 O O . ASP A 1 285 ? -15.269 -6.240 9.229 1.00 96.44 285 ASP A O 1
ATOM 2257 N N . VAL A 1 286 ? -14.374 -5.100 7.525 1.00 96.94 286 VAL A N 1
ATOM 2258 C CA . VAL A 1 286 ? -12.983 -5.299 7.947 1.00 96.94 286 VAL A CA 1
ATOM 2259 C C . VAL A 1 286 ? -12.709 -4.606 9.276 1.00 96.94 286 VAL A C 1
ATOM 2261 O O . VAL A 1 286 ? -12.075 -5.202 10.140 1.00 96.94 286 VAL A O 1
ATOM 2264 N N . TRP A 1 287 ? -13.147 -3.359 9.439 1.00 96.75 287 TRP A N 1
ATOM 2265 C CA . TRP A 1 287 ? -12.915 -2.608 10.670 1.00 96.75 287 TRP A CA 1
ATOM 2266 C C . TRP A 1 287 ? -13.712 -3.160 11.853 1.00 96.75 287 TRP A C 1
ATOM 2268 O O . TRP A 1 287 ? -13.148 -3.273 12.938 1.00 96.75 287 TRP A O 1
ATOM 2278 N N . GLU A 1 288 ? -14.958 -3.579 11.631 1.00 95.81 288 GLU A N 1
ATOM 2279 C CA . GLU A 1 288 ? -15.764 -4.281 12.637 1.00 95.81 288 GLU A CA 1
ATOM 2280 C C . GLU A 1 288 ? -15.057 -5.555 13.117 1.00 95.81 288 GLU A C 1
ATOM 2282 O O . GLU A 1 288 ? -14.803 -5.719 14.308 1.00 95.81 288 GLU A O 1
ATOM 2287 N N . GLN A 1 289 ? -14.622 -6.413 12.191 1.00 96.25 289 GLN A N 1
ATOM 2288 C CA . GLN A 1 289 ? -13.914 -7.647 12.542 1.00 96.25 289 GLN A CA 1
ATOM 2289 C C . GLN A 1 289 ? -12.557 -7.403 13.214 1.00 96.25 289 GLN A C 1
ATOM 2291 O O . GLN A 1 289 ? -12.120 -8.209 14.036 1.00 96.25 289 GLN A O 1
ATOM 2296 N N . LEU A 1 290 ? -11.847 -6.328 12.858 1.00 95.56 290 LEU A N 1
ATOM 2297 C CA . LEU A 1 290 ? -10.602 -5.962 13.537 1.00 95.56 290 LEU A CA 1
ATOM 2298 C C . LEU A 1 290 ? -10.855 -5.570 14.990 1.00 95.56 290 LEU A C 1
ATOM 2300 O O . LEU A 1 290 ? -10.047 -5.929 15.846 1.00 95.56 290 LEU A O 1
ATOM 2304 N N . GLU A 1 291 ? -11.952 -4.867 15.262 1.00 95.31 291 GLU A N 1
ATOM 2305 C CA . GLU A 1 291 ? -12.353 -4.509 16.618 1.00 95.31 291 GLU A CA 1
ATOM 2306 C C . GLU A 1 291 ? -12.766 -5.745 17.426 1.00 95.31 291 GLU A C 1
ATOM 2308 O O . GLU A 1 291 ? -12.251 -5.949 18.524 1.00 95.31 291 GLU A O 1
ATOM 2313 N N . GLU A 1 292 ? -13.576 -6.641 16.852 1.00 94.94 292 GLU A N 1
ATOM 2314 C CA . GLU A 1 292 ? -13.925 -7.921 17.489 1.00 94.94 292 GLU A CA 1
ATOM 2315 C C . GLU A 1 292 ? -12.673 -8.748 17.834 1.00 94.94 292 GLU A C 1
ATOM 2317 O O . GLU A 1 292 ? -12.544 -9.288 18.935 1.00 94.94 292 GLU A O 1
ATOM 2322 N N . LEU A 1 293 ? -11.708 -8.816 16.908 1.00 94.75 293 LEU A N 1
ATOM 2323 C CA . LEU A 1 293 ? -10.440 -9.505 17.143 1.00 94.75 293 LEU A CA 1
ATOM 2324 C C . LEU A 1 293 ? -9.596 -8.815 18.214 1.00 94.75 293 LEU A C 1
ATOM 2326 O O . LEU A 1 293 ? -8.926 -9.503 18.983 1.00 94.75 293 LEU A O 1
ATOM 2330 N N . ARG A 1 294 ? -9.586 -7.479 18.269 1.00 93.44 294 ARG A N 1
ATOM 2331 C CA . ARG A 1 294 ? -8.871 -6.732 19.311 1.00 93.44 294 ARG A CA 1
ATOM 2332 C C . ARG A 1 294 ? -9.399 -7.128 20.688 1.00 93.44 294 ARG A C 1
ATOM 2334 O O . ARG A 1 294 ? -8.594 -7.501 21.540 1.00 93.44 294 ARG A O 1
ATOM 2341 N N . GLU A 1 295 ? -10.718 -7.117 20.871 1.00 94.00 295 GLU A N 1
ATOM 2342 C CA . GLU A 1 295 ? -11.367 -7.515 22.125 1.00 94.00 295 GLU A CA 1
ATOM 2343 C C . GLU A 1 295 ? -11.072 -8.979 22.489 1.00 94.00 295 GLU A C 1
ATOM 2345 O O . GLU A 1 295 ? -10.670 -9.264 23.620 1.00 94.00 295 GLU A O 1
ATOM 2350 N N . GLU A 1 296 ? -11.189 -9.908 21.529 1.00 94.94 296 GLU A N 1
ATOM 2351 C CA . GLU A 1 296 ? -10.871 -11.327 21.746 1.00 94.94 296 GLU A CA 1
ATOM 2352 C C . GLU A 1 296 ? -9.418 -11.508 22.216 1.00 94.94 296 GLU A C 1
ATOM 2354 O O . GLU A 1 296 ? -9.139 -12.228 23.180 1.00 94.94 296 GLU A O 1
ATOM 2359 N N . TRP A 1 297 ? -8.466 -10.842 21.556 1.00 93.62 297 TRP A N 1
ATOM 2360 C CA . TRP A 1 297 ? -7.055 -10.943 21.918 1.00 93.62 297 TRP A CA 1
ATOM 2361 C C . TRP A 1 297 ? -6.735 -10.263 23.250 1.00 93.62 297 TRP A C 1
ATOM 2363 O O . TRP A 1 297 ? -5.876 -10.764 23.975 1.00 93.62 297 TRP A O 1
ATOM 2373 N N . GLU A 1 298 ? -7.406 -9.171 23.607 1.00 93.81 298 GLU A N 1
ATOM 2374 C CA . GLU A 1 298 ? -7.260 -8.541 24.924 1.00 93.81 298 GLU A CA 1
ATOM 2375 C C . GLU A 1 298 ? -7.747 -9.446 26.055 1.00 93.81 298 GLU A C 1
ATOM 2377 O O . GLU A 1 298 ? -7.064 -9.547 27.081 1.00 93.81 298 GLU A O 1
ATOM 2382 N N . GLU A 1 299 ? -8.857 -10.162 25.847 1.00 95.81 299 GLU A N 1
ATOM 2383 C CA . GLU A 1 299 ? -9.345 -11.177 26.782 1.00 95.81 299 GLU A CA 1
ATOM 2384 C C . GLU A 1 299 ? -8.336 -12.329 26.915 1.00 95.81 299 GLU A C 1
ATOM 2386 O O . GLU A 1 299 ? -7.954 -12.701 28.027 1.00 95.81 299 GLU A O 1
ATOM 2391 N N . ILE A 1 300 ? -7.847 -12.868 25.791 1.00 94.81 300 ILE A N 1
ATOM 2392 C CA . ILE A 1 300 ? -6.876 -13.977 25.778 1.00 94.81 300 ILE A CA 1
ATOM 2393 C C . ILE A 1 300 ? -5.554 -13.587 26.450 1.00 94.81 300 ILE A C 1
ATOM 2395 O O . ILE A 1 300 ? -4.925 -14.419 27.110 1.00 94.81 300 ILE A O 1
ATOM 2399 N N . LEU A 1 301 ? -5.094 -12.352 26.238 1.00 95.00 301 LEU A N 1
ATOM 2400 C CA . LEU A 1 301 ? -3.823 -11.859 26.764 1.00 95.00 301 LEU A CA 1
ATOM 2401 C C . LEU A 1 301 ? -3.932 -11.301 28.191 1.00 95.00 301 LEU A C 1
ATOM 2403 O O . LEU A 1 301 ? -2.893 -10.992 28.776 1.00 95.00 301 LEU A O 1
ATOM 2407 N N . GLU A 1 302 ? -5.143 -11.208 28.751 1.00 91.62 302 GLU A N 1
ATOM 2408 C CA . GLU A 1 302 ? -5.426 -10.648 30.080 1.00 91.62 302 GLU A CA 1
ATOM 2409 C C . GLU A 1 302 ? -4.943 -9.187 30.224 1.00 91.62 302 GLU A C 1
ATOM 2411 O O . GLU A 1 302 ? -4.348 -8.813 31.238 1.00 91.62 302 GLU A O 1
ATOM 2416 N N . ILE A 1 303 ? -5.149 -8.366 29.184 1.00 83.56 303 ILE A N 1
ATOM 2417 C CA . ILE A 1 303 ? -4.691 -6.960 29.141 1.00 83.56 303 ILE A CA 1
ATOM 2418 C C . ILE A 1 303 ? -5.835 -5.963 29.434 1.00 83.56 303 ILE A C 1
ATOM 2420 O O . ILE A 1 303 ? -5.550 -4.789 29.669 1.00 83.56 303 ILE A O 1
ATOM 2424 N N . SER A 1 304 ? -7.096 -6.419 29.507 1.00 60.91 304 SER A N 1
ATOM 2425 C CA . SER A 1 304 ? -8.265 -5.581 29.851 1.00 60.91 304 SER A CA 1
ATOM 2426 C C . SER A 1 304 ? -8.460 -5.370 31.355 1.00 60.91 304 SER A C 1
ATOM 2428 O O . SER A 1 304 ? -8.495 -6.396 32.079 1.00 60.91 304 SER A O 1
#

Radius of gyration: 29.43 Å; Cα contacts (8 Å, |Δi|>4): 373; chains: 1; bounding box: 80×92×70 Å

Mean predicted aligned error: 14.09 Å

Foldseek 3Di:
DDDDDDDDDDDDDDDDDDDDDDDDDDDDDDDDDDDPVVVVVVVVVPPDDDPDDPPPDDPPDPDDPCPVDPDAAAEAEQEAAPLLAPVLADLVCQCQPPDPRSNSRVRVLSVLQQQQCPPPLLVVLCCVPFPDDPPDDPVPRRTYHYAAEYLFDELDPPDVDDPVVSVVVLVVLLVVQLVQAFRSLHHVVLSCLQVVCVVPPDPVVCVVVLRSQFYWYFTAHNVNDTDIETAQHALQGGRNDQDDPVVVVVQPPPDGCRRHPRNHDPPRDGHDPVSSVVSNVSSSSSSVVVSVVVVVVCVVVVVD

Organism: Bionectria ochroleuca (NCBI:txid29856)

InterPro domains:
  IPR051593 Ergosterol Biosynthesis ERG27 Subfamily [PTHR43647] (70-302)

Solvent-accessible surface area (backbone atoms only — not comparable to full-atom values): 18560 Å² total; per-residue (Å²): 134,85,93,85,88,89,83,88,86,81,94,82,88,81,90,81,90,87,84,85,91,90,81,82,86,80,82,80,81,81,84,84,79,75,68,79,71,66,61,61,62,62,59,67,77,69,75,84,74,80,78,75,76,80,76,79,73,71,76,74,75,77,75,72,81,82,67,82,66,77,81,67,60,48,76,47,77,46,80,35,50,89,66,33,45,69,88,50,45,47,86,95,41,76,87,35,81,88,60,97,44,37,68,35,17,52,22,24,50,48,50,34,55,36,57,33,67,87,38,83,80,27,51,88,45,47,47,83,78,58,59,74,68,87,91,54,64,75,94,72,69,63,59,60,47,45,30,32,23,20,31,47,46,51,71,68,79,88,58,97,62,61,71,67,59,54,51,52,50,51,50,50,39,54,51,46,15,67,74,54,34,17,39,37,27,49,38,67,73,34,16,39,40,26,57,53,42,70,74,67,55,58,63,69,66,36,60,76,61,48,40,43,44,24,38,29,24,4,21,16,44,75,84,69,47,69,38,72,35,83,37,75,38,80,37,36,26,56,58,66,52,64,82,51,75,67,55,59,58,72,48,61,88,57,62,73,54,68,27,72,81,44,70,50,66,93,82,66,71,83,35,42,73,65,37,35,51,52,44,52,50,52,22,28,54,49,38,50,51,50,43,54,48,48,54,54,49,30,62,75,67,68,73,116

Sequence (304 aa):
MGHHDGGAHKLRDLADIQDPQAHGPAERPPHLQLPRETQARRSLLRMRLRPLPPLAQAPPPPHPPQDVREPGPGRIIWSSSIEAHRDVFNPDDIQGLLREHPYESAKRLTDYISLSYNLPAVEDFKESFLSLDEDENPDEKIQPEMYLTHPGIVANDFFPVPWYLMWAYRLAIVVSRWLGSPWHTIDSYTGARSAAWLALQGQEELDDAEADRVKWGSASGGRLQALIKKTEVEGWGWTGRVEGPDADAAEEGIVGVLRRSVGRRRDAADPTAESLAEFEEVGADVWEQLEELREEWEEILEIS